Protein AF-A0A7S2LGW5-F1 (afdb_monomer_lite)

pLDDT: mean 82.15, std 13.81, range [34.44, 96.69]

Secondary structure (DSSP, 8-state):
---HHHHHHHHHHHHHHHHHHHTS----THHHHHHHHHHHHHHHHHHHHHHHHHHHHSSS---HHHHHHHHHHHHHHHHHHHIIIIITTTHIIIIIHHHHHTT--HHHHHHHHHHHHHHHHHHHHHHHHHHHHSTTHHHHHHHHHHHHHHHHHHHHHHHHTTTSSTGGGS--HHHHHHHHHHHHHHHHHHHHHHHHHHHHHHHHHHTT----------

Structure (mmCIF, N/CA/C/O backbone):
data_AF-A0A7S2LGW5-F1
#
_entry.id   AF-A0A7S2LGW5-F1
#
loop_
_atom_site.group_PDB
_atom_site.id
_atom_site.type_symbol
_atom_site.label_atom_id
_atom_site.label_alt_id
_atom_site.label_comp_id
_atom_site.label_asym_id
_atom_site.label_entity_id
_atom_site.label_seq_id
_atom_site.pdbx_PDB_ins_code
_atom_site.Cartn_x
_atom_site.Cartn_y
_atom_site.Cartn_z
_atom_site.occupancy
_atom_site.B_iso_or_equiv
_atom_site.auth_seq_id
_atom_site.auth_comp_id
_atom_site.auth_asym_id
_atom_site.auth_atom_id
_atom_site.pdbx_PDB_model_num
ATOM 1 N N . ASN A 1 1 ? 8.686 5.239 -20.709 1.00 69.94 1 ASN A N 1
ATOM 2 C CA . ASN A 1 1 ? 7.527 5.395 -21.615 1.00 69.94 1 ASN A CA 1
ATOM 3 C C . ASN A 1 1 ? 6.619 4.188 -21.522 1.00 69.94 1 ASN A C 1
ATOM 5 O O . ASN A 1 1 ? 7.091 3.075 -21.733 1.00 69.94 1 ASN A O 1
ATOM 9 N N . LEU A 1 2 ? 5.362 4.418 -21.136 1.00 80.06 2 LEU A N 1
ATOM 10 C CA . LEU A 1 2 ? 4.319 3.394 -21.056 1.00 80.06 2 LEU A CA 1
ATOM 11 C C . LEU A 1 2 ? 3.646 3.231 -22.425 1.00 80.06 2 LEU A C 1
ATOM 13 O O . LEU A 1 2 ? 3.418 4.218 -23.122 1.00 80.06 2 LEU A O 1
ATOM 17 N N . ASN A 1 3 ? 3.323 1.996 -22.797 1.00 88.00 3 ASN A N 1
ATOM 18 C CA . ASN A 1 3 ? 2.553 1.690 -24.002 1.00 88.00 3 ASN A CA 1
ATOM 19 C C . ASN A 1 3 ? 1.060 2.036 -23.802 1.00 88.00 3 ASN A C 1
ATOM 21 O O . ASN A 1 3 ? 0.572 2.062 -22.671 1.00 88.00 3 ASN A O 1
ATOM 25 N N . ILE A 1 4 ? 0.310 2.228 -24.889 1.00 90.44 4 ILE A N 1
ATOM 26 C CA . ILE A 1 4 ? -1.136 2.498 -24.880 1.00 90.44 4 ILE A CA 1
ATOM 27 C C . ILE A 1 4 ? -1.913 1.446 -24.070 1.00 90.44 4 ILE A C 1
ATOM 29 O O . ILE A 1 4 ? -2.784 1.793 -23.279 1.00 90.44 4 ILE A O 1
ATOM 33 N N . PHE A 1 5 ? -1.524 0.169 -24.166 1.00 89.88 5 PHE A N 1
ATOM 34 C CA . PHE A 1 5 ? -2.126 -0.921 -23.389 1.00 89.88 5 PHE A CA 1
ATOM 35 C C . PHE A 1 5 ? -1.859 -0.801 -21.884 1.00 89.88 5 PHE A C 1
ATOM 37 O O . PHE A 1 5 ? -2.721 -1.140 -21.074 1.00 89.88 5 PHE A O 1
ATOM 44 N N . GLN A 1 6 ? -0.687 -0.294 -21.493 1.00 89.81 6 GLN A N 1
ATOM 45 C CA . GLN A 1 6 ? -0.362 -0.052 -20.087 1.00 89.81 6 GLN A CA 1
ATOM 46 C C . GLN A 1 6 ? -1.176 1.127 -19.543 1.00 89.81 6 GLN A C 1
ATOM 48 O O . GLN A 1 6 ? -1.739 1.019 -18.458 1.00 89.81 6 GLN A O 1
ATOM 53 N N . TRP A 1 7 ? -1.314 2.208 -20.316 1.00 92.62 7 TRP A N 1
ATOM 54 C CA . TRP A 1 7 ? -2.172 3.343 -19.961 1.00 92.62 7 TRP A CA 1
ATOM 55 C C . TRP A 1 7 ? -3.641 2.953 -19.830 1.00 92.62 7 TRP A C 1
ATOM 57 O O . TRP A 1 7 ? -4.278 3.286 -18.832 1.00 92.62 7 TRP A O 1
ATOM 67 N N . PHE A 1 8 ? -4.162 2.193 -20.792 1.00 93.69 8 PHE A N 1
ATOM 68 C CA . PHE A 1 8 ? -5.521 1.669 -20.731 1.00 93.69 8 PHE A CA 1
ATOM 69 C C . PHE A 1 8 ? -5.738 0.826 -19.467 1.00 93.69 8 PHE A C 1
ATOM 71 O O . PHE A 1 8 ? -6.706 1.035 -18.741 1.00 93.69 8 PHE A O 1
ATOM 78 N N . SER A 1 9 ? -4.789 -0.057 -19.141 1.00 90.88 9 SER A N 1
ATOM 79 C CA . SER A 1 9 ? -4.848 -0.880 -17.927 1.00 90.88 9 SER A CA 1
ATOM 80 C C . SER A 1 9 ? -4.905 -0.043 -16.644 1.00 90.88 9 SER A C 1
ATOM 82 O O . SER A 1 9 ? -5.676 -0.357 -15.739 1.00 90.88 9 SER A O 1
ATOM 84 N N . VAL A 1 10 ? -4.132 1.048 -16.573 1.00 91.56 10 VAL A N 1
ATOM 85 C CA . VAL A 1 10 ? -4.165 1.985 -15.439 1.00 91.56 10 VAL A CA 1
ATOM 86 C C . VAL A 1 10 ? -5.561 2.595 -15.293 1.00 91.56 10 VAL A C 1
ATOM 88 O O . VAL A 1 10 ? -6.129 2.552 -14.202 1.00 91.56 10 VAL A O 1
ATOM 91 N N . VAL A 1 11 ? -6.151 3.094 -16.383 1.00 94.06 11 VAL A N 1
ATOM 92 C CA . VAL A 1 11 ? -7.504 3.681 -16.370 1.00 94.06 11 VAL A CA 1
ATOM 93 C C . VAL A 1 11 ? -8.554 2.666 -15.908 1.00 94.06 11 VAL A C 1
ATOM 95 O O . VAL A 1 11 ? -9.396 3.001 -15.075 1.00 94.06 11 VAL A O 1
ATOM 98 N N . VAL A 1 12 ? -8.474 1.420 -16.384 1.00 92.81 12 VAL A N 1
ATOM 99 C CA . VAL A 1 12 ? -9.376 0.330 -15.972 1.00 92.81 12 VAL A CA 1
ATOM 100 C C . VAL A 1 12 ? -9.291 0.080 -14.464 1.00 92.81 12 VAL A C 1
ATOM 102 O O . VAL A 1 12 ? -10.321 0.013 -13.792 1.00 92.81 12 VAL A O 1
ATOM 105 N N . VAL A 1 13 ? -8.080 0.007 -13.901 1.00 91.12 13 VAL A N 1
ATOM 106 C CA . VAL A 1 13 ? -7.896 -0.176 -12.452 1.00 91.12 13 VAL A CA 1
ATOM 107 C C . VAL A 1 13 ? -8.473 1.000 -11.664 1.00 91.12 13 VAL A C 1
ATOM 109 O O . VAL A 1 13 ? -9.190 0.783 -10.686 1.00 91.12 13 VAL A O 1
ATOM 112 N N . PHE A 1 14 ? -8.234 2.239 -12.101 1.00 91.25 14 PHE A N 1
ATOM 113 C CA . PHE A 1 14 ? -8.819 3.415 -11.452 1.00 91.25 14 PHE A CA 1
ATOM 114 C C . PHE A 1 14 ? -10.351 3.397 -11.488 1.00 91.25 14 PHE A C 1
ATOM 116 O O . PHE A 1 14 ? -10.980 3.649 -10.460 1.00 91.25 14 PHE A O 1
ATOM 123 N N . ALA A 1 15 ? -10.960 3.041 -12.621 1.00 91.69 15 ALA A N 1
ATOM 124 C CA . ALA A 1 15 ? -12.412 2.914 -12.734 1.00 91.69 15 ALA A CA 1
ATOM 125 C C . ALA A 1 15 ? -12.973 1.872 -11.751 1.00 91.69 15 ALA A C 1
ATOM 127 O O . ALA A 1 15 ? -13.934 2.154 -11.031 1.00 91.69 15 ALA A O 1
ATOM 128 N N . GLY A 1 16 ? -12.330 0.704 -11.643 1.00 89.00 16 GLY A N 1
ATOM 129 C CA . GLY A 1 16 ? -12.712 -0.320 -10.670 1.00 89.00 16 GLY A CA 1
ATOM 130 C C . GLY A 1 16 ? -12.634 0.181 -9.222 1.00 89.00 16 GLY A C 1
ATOM 131 O O . GLY A 1 16 ? -13.560 -0.048 -8.438 1.00 89.00 16 GLY A O 1
ATOM 132 N N . LEU A 1 17 ? -11.585 0.928 -8.865 1.00 87.69 17 LEU A N 1
ATOM 133 C CA . LEU A 1 17 ? -11.436 1.506 -7.522 1.00 87.69 17 LEU A CA 1
ATOM 134 C C . LEU A 1 17 ? -12.485 2.591 -7.222 1.00 87.69 17 LEU A C 1
ATOM 136 O O . LEU A 1 17 ? -12.950 2.700 -6.085 1.00 87.69 17 LEU A O 1
ATOM 140 N N . LEU A 1 18 ? -12.900 3.371 -8.224 1.00 89.31 18 LEU A N 1
ATOM 141 C CA . LEU A 1 18 ? -13.953 4.380 -8.063 1.00 89.31 18 LEU A CA 1
ATOM 142 C C . LEU A 1 18 ? -15.315 3.742 -7.766 1.00 89.31 18 LEU A C 1
ATOM 144 O O . LEU A 1 18 ? -16.016 4.198 -6.859 1.00 89.31 18 LEU A O 1
ATOM 148 N N . ILE A 1 19 ? -15.656 2.653 -8.462 1.00 87.94 19 ILE A N 1
ATOM 149 C CA . ILE A 1 19 ? -16.874 1.868 -8.196 1.00 87.94 19 ILE A CA 1
ATOM 150 C C . ILE A 1 19 ? -16.861 1.327 -6.758 1.00 87.94 19 ILE A C 1
ATOM 152 O O . ILE A 1 19 ? -17.874 1.396 -6.052 1.00 87.94 19 ILE A O 1
ATOM 156 N N . LEU A 1 20 ? -15.700 0.848 -6.292 1.00 84.69 20 LEU A N 1
ATOM 157 C CA . LEU A 1 20 ? -15.539 0.358 -4.922 1.00 84.69 20 LEU A CA 1
ATOM 158 C C . LEU A 1 20 ? -15.832 1.444 -3.893 1.00 84.69 20 LEU A C 1
ATOM 160 O O . LEU A 1 20 ? -16.622 1.234 -2.973 1.00 84.69 20 LEU A O 1
ATOM 164 N N . LYS A 1 21 ? -15.213 2.616 -4.071 1.00 82.75 21 LYS A N 1
ATOM 165 C CA . LYS A 1 21 ? -15.351 3.755 -3.159 1.00 82.75 21 LYS A CA 1
ATOM 166 C C . LYS A 1 21 ? -16.797 4.236 -3.075 1.00 82.75 21 LYS A C 1
ATOM 168 O O . LYS A 1 21 ? -17.273 4.522 -1.980 1.00 82.75 21 LYS A O 1
ATOM 173 N N . ASN A 1 22 ? -17.495 4.311 -4.209 1.00 80.25 22 ASN A N 1
ATOM 174 C CA . ASN A 1 22 ? -18.886 4.765 -4.243 1.00 80.25 22 ASN A CA 1
ATOM 175 C C . ASN A 1 22 ? -19.825 3.860 -3.423 1.00 80.25 22 ASN A C 1
ATOM 177 O O . ASN A 1 22 ? -20.862 4.303 -2.947 1.00 80.25 22 ASN A O 1
ATOM 181 N N . SER A 1 23 ? -19.434 2.604 -3.206 1.00 70.94 23 SER A N 1
ATOM 182 C CA . SER A 1 23 ? -20.215 1.631 -2.438 1.00 70.94 23 SER A CA 1
ATOM 183 C C . SER A 1 23 ? -20.053 1.765 -0.914 1.00 70.94 23 SER A C 1
ATOM 185 O O . SER A 1 23 ? -20.718 1.044 -0.177 1.00 70.94 23 SER A O 1
ATOM 187 N N . ALA A 1 24 ? -19.167 2.642 -0.427 1.00 66.19 24 ALA A N 1
ATOM 188 C CA . ALA A 1 24 ? -18.782 2.748 0.987 1.00 66.19 24 ALA A CA 1
ATOM 189 C C . ALA A 1 24 ? -19.308 4.028 1.685 1.00 66.19 24 ALA A C 1
ATOM 191 O O . ALA A 1 24 ? -18.646 4.567 2.568 1.00 66.19 24 ALA A O 1
ATOM 192 N N . SER A 1 25 ? -20.457 4.571 1.264 1.00 58.59 25 SER A N 1
ATOM 193 C CA . SER A 1 25 ? -20.880 5.940 1.605 1.00 58.59 25 SER A CA 1
ATOM 194 C C . SER A 1 25 ? -21.083 6.226 3.102 1.00 58.59 25 SER A C 1
ATOM 196 O O . SER A 1 25 ? -21.839 5.531 3.771 1.00 58.59 25 SER A O 1
ATOM 198 N N . ASN A 1 26 ? -20.536 7.356 3.559 1.00 54.56 26 ASN A N 1
ATOM 199 C CA . ASN A 1 26 ? -21.100 8.235 4.591 1.00 54.56 26 ASN A CA 1
ATOM 200 C C . ASN A 1 26 ? -20.648 9.666 4.253 1.00 54.56 26 ASN A C 1
ATOM 202 O O . ASN A 1 26 ? -19.470 9.857 3.977 1.00 54.56 26 ASN A O 1
ATOM 206 N N . SER A 1 27 ? -21.557 10.649 4.217 1.00 55.75 27 SER A N 1
ATOM 207 C CA . SER A 1 27 ? -21.306 12.016 3.711 1.00 55.75 27 SER A CA 1
ATOM 208 C C . SER A 1 27 ? -21.277 13.061 4.836 1.00 55.75 27 SER A C 1
ATOM 210 O O . SER A 1 27 ? -22.173 13.098 5.671 1.00 55.75 27 SER A O 1
ATOM 212 N N . GLY A 1 28 ? -20.274 13.952 4.843 1.00 62.75 28 GLY A N 1
ATOM 213 C CA . GLY A 1 28 ? -20.152 15.074 5.785 1.00 62.75 28 GLY A CA 1
ATOM 214 C C . GLY A 1 28 ? -18.981 16.018 5.459 1.00 62.75 28 GLY A C 1
ATOM 215 O O . GLY A 1 28 ? -18.003 15.610 4.840 1.00 62.75 28 GLY A O 1
ATOM 216 N N . GLN A 1 29 ? -19.035 17.288 5.888 1.00 61.72 29 GLN A N 1
ATOM 217 C CA . GLN A 1 29 ? -18.018 18.321 5.575 1.00 61.72 29 GLN A CA 1
ATOM 218 C C . GLN A 1 29 ? -16.585 17.970 6.026 1.00 61.72 29 GLN A C 1
ATOM 220 O O . GLN A 1 29 ? -15.615 18.360 5.375 1.00 61.72 29 GLN A O 1
ATOM 225 N N . LYS A 1 30 ? -16.424 17.176 7.095 1.00 65.69 30 LYS A N 1
ATOM 226 C CA . LYS A 1 30 ? -15.107 16.695 7.565 1.00 65.69 30 LYS A CA 1
ATOM 227 C C . LYS A 1 30 ? -14.395 15.795 6.539 1.00 65.69 30 LYS A C 1
ATOM 229 O O . LYS A 1 30 ? -13.177 15.642 6.597 1.00 65.69 30 LYS A O 1
ATOM 234 N N . ILE A 1 31 ? -15.133 15.250 5.572 1.00 76.56 31 ILE A N 1
ATOM 235 C CA . ILE A 1 31 ? -14.617 14.337 4.548 1.00 76.56 31 ILE A CA 1
ATOM 236 C C . ILE A 1 31 ? -13.814 15.079 3.488 1.00 76.56 31 ILE A C 1
ATOM 238 O O . ILE A 1 31 ? -12.809 14.547 3.034 1.00 76.56 31 ILE A O 1
ATOM 242 N N . VAL A 1 32 ? -14.186 16.311 3.126 1.00 80.81 32 VAL A N 1
ATOM 243 C CA . VAL A 1 32 ? -13.459 17.071 2.093 1.00 80.81 32 VAL A CA 1
ATOM 244 C C . VAL A 1 32 ? -12.037 17.380 2.558 1.00 80.81 32 VAL A C 1
ATOM 246 O O . VAL A 1 32 ? -11.080 17.127 1.830 1.00 80.81 32 VAL A O 1
ATOM 249 N N . ARG A 1 33 ? -11.875 17.831 3.810 1.00 82.06 33 ARG A N 1
ATOM 250 C CA . ARG A 1 33 ? -10.548 18.067 4.402 1.00 82.06 33 ARG A CA 1
ATOM 251 C C . ARG A 1 33 ? -9.721 16.780 4.463 1.00 82.06 33 ARG A C 1
ATOM 253 O O . ARG A 1 33 ? -8.544 16.801 4.113 1.00 82.06 33 ARG A O 1
ATOM 260 N N . GLY A 1 34 ? -10.339 15.667 4.864 1.00 83.94 34 GLY A N 1
ATOM 261 C CA . GLY A 1 34 ? -9.692 14.352 4.864 1.00 83.94 34 GLY A CA 1
ATOM 262 C C . GLY A 1 34 ? -9.293 13.884 3.461 1.00 83.94 34 GLY A C 1
ATOM 263 O O . GLY A 1 34 ? -8.195 13.368 3.280 1.00 83.94 34 GLY A O 1
ATOM 264 N N . ALA A 1 35 ? -10.138 14.123 2.456 1.00 84.62 35 ALA A N 1
ATOM 265 C CA . ALA A 1 35 ? -9.886 13.756 1.067 1.00 84.62 35 ALA A CA 1
ATOM 266 C C . ALA A 1 35 ? -8.721 14.552 0.467 1.00 84.62 35 ALA A C 1
ATOM 268 O O . ALA A 1 35 ? -7.855 13.960 -0.172 1.00 84.62 35 ALA A O 1
ATOM 269 N N . ILE A 1 36 ? -8.659 15.863 0.718 1.00 88.19 36 ILE A N 1
ATOM 270 C CA . ILE A 1 36 ? -7.545 16.710 0.272 1.00 88.19 36 ILE A CA 1
ATOM 271 C C . ILE A 1 36 ? -6.241 16.251 0.931 1.00 88.19 36 ILE A C 1
ATOM 273 O O . ILE A 1 36 ? -5.255 16.004 0.239 1.00 88.19 36 ILE A O 1
ATOM 277 N N . LEU A 1 37 ? -6.239 16.071 2.257 1.00 88.00 37 LEU A N 1
ATOM 278 C CA . LEU A 1 37 ? -5.049 15.619 2.982 1.00 88.00 37 LEU A CA 1
ATOM 279 C C . LEU A 1 37 ? -4.585 14.234 2.503 1.00 88.00 37 LEU A C 1
ATOM 281 O O . LEU A 1 37 ? -3.392 14.010 2.310 1.00 88.00 37 LEU A O 1
ATOM 285 N N . SER A 1 38 ? -5.528 13.323 2.257 1.00 86.62 38 SER A N 1
ATOM 286 C CA . SER A 1 38 ? -5.253 11.987 1.723 1.00 86.62 38 SER A CA 1
ATOM 287 C C . SER A 1 38 ? -4.693 12.034 0.301 1.00 86.62 38 SER A C 1
ATOM 289 O O . SER A 1 38 ? -3.771 11.277 -0.007 1.00 86.62 38 SER A O 1
ATOM 291 N N . PHE A 1 39 ? -5.186 12.936 -0.552 1.00 89.25 39 PHE A N 1
ATOM 292 C CA . PHE A 1 39 ? -4.661 13.127 -1.902 1.00 89.25 39 PHE A CA 1
ATOM 293 C C . PHE A 1 39 ? -3.198 13.585 -1.875 1.00 89.25 39 PHE A C 1
ATOM 295 O O . PHE A 1 39 ? -2.347 12.935 -2.482 1.00 89.25 39 PHE A O 1
ATOM 302 N N . PHE A 1 40 ? -2.885 14.638 -1.114 1.00 92.50 40 PHE A N 1
ATOM 303 C CA . PHE A 1 40 ? -1.507 15.124 -0.981 1.00 92.50 40 PHE A CA 1
ATOM 304 C C . PHE A 1 40 ? -0.584 14.077 -0.357 1.00 92.50 40 PHE A C 1
ATOM 306 O O . PHE A 1 40 ? 0.508 13.840 -0.870 1.00 92.50 40 PHE A O 1
ATOM 313 N N . GLY A 1 41 ? -1.040 13.397 0.699 1.00 88.88 41 GLY A N 1
ATOM 314 C CA . GLY A 1 41 ? -0.295 12.294 1.302 1.00 88.88 41 GLY A CA 1
ATOM 315 C C . GLY A 1 41 ? 0.001 11.181 0.294 1.00 88.88 41 GLY A C 1
ATOM 316 O O . GLY A 1 41 ? 1.131 10.714 0.212 1.00 88.88 41 GLY A O 1
ATOM 317 N N . SER A 1 42 ? -0.978 10.813 -0.536 1.00 87.69 42 SER A N 1
ATOM 318 C CA . SER A 1 42 ? -0.806 9.791 -1.577 1.00 87.69 42 SER A CA 1
ATOM 319 C C . SER A 1 42 ? 0.166 10.232 -2.672 1.00 87.69 42 SER A C 1
ATOM 321 O O . SER A 1 42 ? 0.965 9.418 -3.132 1.00 87.69 42 SER A O 1
ATOM 323 N N . ALA A 1 43 ? 0.138 11.506 -3.072 1.00 90.19 43 ALA A N 1
ATOM 324 C CA . ALA A 1 43 ? 1.063 12.057 -4.060 1.00 90.19 43 ALA A CA 1
ATOM 325 C C . ALA A 1 43 ? 2.513 12.052 -3.549 1.00 90.19 43 ALA A C 1
ATOM 327 O O . ALA A 1 43 ? 3.410 11.581 -4.249 1.00 90.19 43 ALA A O 1
ATOM 328 N N . LEU A 1 44 ? 2.736 12.506 -2.311 1.00 90.50 44 LEU A N 1
ATOM 329 C CA . LEU A 1 44 ? 4.052 12.455 -1.665 1.00 90.50 44 LEU A CA 1
ATOM 330 C C . LEU A 1 44 ? 4.543 11.012 -1.515 1.00 90.50 44 LEU A C 1
ATOM 332 O O . LEU A 1 44 ? 5.695 10.712 -1.815 1.00 90.50 44 LEU A O 1
ATOM 336 N N . HIS A 1 45 ? 3.652 10.104 -1.125 1.00 88.81 45 HIS A N 1
ATOM 337 C CA . HIS A 1 45 ? 3.966 8.687 -0.978 1.00 88.81 45 HIS A CA 1
ATOM 338 C C . HIS A 1 45 ? 4.333 8.021 -2.312 1.00 88.81 45 HIS A C 1
ATOM 340 O O . HIS A 1 45 ? 5.287 7.246 -2.386 1.00 88.81 45 HIS A O 1
ATOM 346 N N . ALA A 1 46 ? 3.626 8.359 -3.393 1.00 87.06 46 ALA A N 1
ATOM 347 C CA . ALA A 1 46 ? 3.966 7.905 -4.740 1.00 87.06 46 ALA A CA 1
ATOM 348 C C . ALA A 1 46 ? 5.322 8.464 -5.202 1.00 87.06 46 ALA A C 1
ATOM 350 O O . ALA A 1 46 ? 6.117 7.734 -5.797 1.00 87.06 46 ALA A O 1
ATOM 351 N N . LEU A 1 47 ? 5.625 9.726 -4.884 1.00 88.81 47 LEU A N 1
ATOM 352 C CA . LEU A 1 47 ? 6.929 10.323 -5.167 1.00 88.81 47 LEU A CA 1
ATOM 353 C C . LEU A 1 47 ? 8.055 9.574 -4.443 1.00 88.81 47 LEU A C 1
ATOM 355 O O . LEU A 1 47 ? 9.083 9.286 -5.056 1.00 88.81 47 LEU A O 1
ATOM 359 N N . THR A 1 48 ? 7.854 9.179 -3.182 1.00 88.25 48 THR A N 1
ATOM 360 C CA . THR A 1 48 ? 8.821 8.350 -2.447 1.00 88.25 48 THR A CA 1
ATOM 361 C C . THR A 1 48 ? 9.124 7.044 -3.181 1.00 88.25 48 THR A C 1
ATOM 363 O O . THR A 1 48 ? 10.269 6.596 -3.155 1.00 88.25 48 THR A O 1
ATOM 366 N N . TYR A 1 49 ? 8.155 6.442 -3.877 1.00 85.69 49 TYR A N 1
ATOM 367 C CA . TYR A 1 49 ? 8.386 5.212 -4.649 1.00 85.69 49 TYR A CA 1
ATOM 368 C C . TYR A 1 49 ? 9.288 5.450 -5.847 1.00 85.69 49 TYR A C 1
ATOM 370 O O . TYR A 1 49 ? 10.240 4.700 -6.042 1.00 85.69 49 TYR A O 1
ATOM 378 N N . VAL A 1 50 ? 9.033 6.522 -6.594 1.00 87.06 50 VAL A N 1
ATOM 379 C CA . VAL A 1 50 ? 9.856 6.900 -7.747 1.00 87.06 50 VAL A CA 1
ATOM 380 C C . VAL A 1 50 ? 11.277 7.245 -7.303 1.00 87.06 50 VAL A C 1
ATOM 382 O O . VAL A 1 50 ? 12.239 6.743 -7.878 1.00 87.06 50 VAL A O 1
ATOM 385 N N . LEU A 1 51 ? 11.429 8.038 -6.238 1.00 86.88 51 LEU A N 1
ATOM 386 C CA . LEU A 1 51 ? 12.746 8.378 -5.692 1.00 86.88 51 LEU A CA 1
ATOM 387 C C . LEU A 1 51 ? 13.487 7.137 -5.177 1.00 86.88 51 LEU A C 1
ATOM 389 O O . LEU A 1 51 ? 14.674 6.975 -5.444 1.00 86.88 51 LEU A O 1
ATOM 393 N N . SER A 1 52 ? 12.784 6.233 -4.489 1.00 85.69 52 SER A N 1
ATOM 394 C CA . SER A 1 52 ? 13.359 4.969 -4.013 1.00 85.69 52 SER A CA 1
ATOM 395 C C . SER A 1 52 ? 13.827 4.087 -5.162 1.00 85.69 52 SER A C 1
ATOM 397 O O . SER A 1 52 ? 14.886 3.475 -5.064 1.00 85.69 52 SER A O 1
ATOM 399 N N . GLU A 1 53 ? 13.043 4.005 -6.237 1.00 84.62 53 GLU A N 1
ATOM 400 C CA . GLU A 1 53 ? 13.424 3.278 -7.444 1.00 84.62 53 GLU A CA 1
ATOM 401 C C . GLU A 1 53 ? 14.706 3.874 -8.029 1.00 84.62 53 GLU A C 1
ATOM 403 O O . GLU A 1 53 ? 15.692 3.152 -8.142 1.00 84.62 53 GLU A O 1
ATOM 408 N N . ILE A 1 54 ? 14.745 5.192 -8.264 1.00 84.94 54 ILE A N 1
ATOM 409 C CA . ILE A 1 54 ? 15.921 5.893 -8.807 1.00 84.94 54 ILE A CA 1
ATOM 410 C C . ILE A 1 54 ? 17.173 5.615 -7.968 1.00 84.94 54 ILE A C 1
ATOM 412 O O . ILE A 1 54 ? 18.202 5.244 -8.525 1.00 84.94 54 ILE A O 1
ATOM 416 N N . VAL A 1 55 ? 17.086 5.735 -6.642 1.00 85.56 55 VAL A N 1
ATOM 417 C CA . VAL A 1 55 ? 18.215 5.493 -5.724 1.00 85.56 55 VAL A CA 1
ATOM 418 C C . VAL A 1 55 ? 18.690 4.033 -5.750 1.00 85.56 55 VAL A C 1
ATOM 420 O O . VAL A 1 55 ? 19.871 3.752 -5.554 1.00 85.56 55 VAL A O 1
ATOM 423 N N . MET A 1 56 ? 17.791 3.076 -5.989 1.00 83.06 56 MET A N 1
ATOM 424 C CA . MET A 1 56 ? 18.147 1.653 -6.043 1.00 83.06 56 MET A CA 1
ATOM 425 C C . MET A 1 56 ? 18.623 1.198 -7.430 1.00 83.06 56 MET A C 1
ATOM 427 O O . MET A 1 56 ? 19.315 0.177 -7.524 1.00 83.06 56 MET A O 1
ATOM 431 N N . THR A 1 57 ? 18.248 1.903 -8.502 1.00 80.94 57 THR A N 1
ATOM 432 C CA . THR A 1 57 ? 18.523 1.485 -9.886 1.00 80.94 57 THR A CA 1
ATOM 433 C C . THR A 1 57 ? 19.589 2.317 -10.597 1.00 80.94 57 THR A C 1
ATOM 435 O O . THR A 1 57 ? 20.225 1.790 -11.512 1.00 80.94 57 THR A O 1
ATOM 438 N N . SER A 1 58 ? 19.818 3.567 -10.185 1.00 77.25 58 SER A N 1
ATOM 439 C CA . SER A 1 58 ? 20.698 4.529 -10.866 1.00 77.25 58 SER A CA 1
ATOM 440 C C . SER A 1 58 ? 21.901 4.921 -9.998 1.00 77.25 58 SER A C 1
ATOM 442 O O . SER A 1 58 ? 21.755 5.139 -8.802 1.00 77.25 58 SER A O 1
ATOM 444 N N . GLY A 1 59 ? 23.087 5.061 -10.603 1.00 73.69 59 GLY A N 1
ATOM 445 C CA . GLY A 1 59 ? 24.303 5.517 -9.908 1.00 73.69 59 GLY A CA 1
ATOM 446 C C . GLY A 1 59 ? 24.889 4.496 -8.922 1.00 73.69 59 GLY A C 1
ATOM 447 O O . GLY A 1 59 ? 24.900 3.294 -9.202 1.00 73.69 59 GLY A O 1
ATOM 448 N N . GLU A 1 60 ? 25.399 4.978 -7.781 1.00 71.06 60 GLU A N 1
ATOM 449 C CA . GLU A 1 60 ? 25.866 4.139 -6.671 1.00 71.06 60 GLU A CA 1
ATOM 450 C C . GLU A 1 60 ? 24.662 3.481 -5.982 1.00 71.06 60 GLU A C 1
ATOM 452 O O . GLU A 1 60 ? 23.873 4.116 -5.283 1.00 71.06 60 GLU A O 1
ATOM 457 N N . LYS A 1 61 ? 24.479 2.185 -6.244 1.00 80.00 61 LYS A N 1
ATOM 458 C CA . LYS A 1 61 ? 23.251 1.473 -5.885 1.00 80.00 61 LYS A CA 1
ATOM 459 C C . LYS A 1 61 ? 23.212 1.174 -4.395 1.00 80.00 61 LYS A C 1
ATOM 461 O O . LYS A 1 61 ? 23.891 0.264 -3.914 1.00 80.00 61 LYS A O 1
ATOM 466 N N . ILE A 1 62 ? 22.319 1.850 -3.683 1.00 83.31 62 ILE A N 1
ATOM 467 C CA . ILE A 1 62 ? 22.012 1.502 -2.297 1.00 83.31 62 ILE A CA 1
ATOM 468 C C . ILE A 1 62 ? 21.285 0.147 -2.264 1.00 83.31 62 ILE A C 1
ATOM 470 O O . ILE A 1 62 ? 20.429 -0.171 -3.098 1.00 83.31 62 ILE A O 1
ATOM 474 N N . SER A 1 63 ? 21.638 -0.698 -1.292 1.00 86.12 63 SER A N 1
ATOM 475 C CA . SER A 1 63 ? 20.961 -1.981 -1.104 1.00 86.12 63 SER A CA 1
ATOM 476 C C . SER A 1 63 ? 19.501 -1.786 -0.667 1.00 86.12 63 SER A C 1
ATOM 478 O O . SER A 1 63 ? 19.163 -0.849 0.054 1.00 86.12 63 SER A O 1
ATOM 480 N N . VAL A 1 64 ? 18.628 -2.726 -1.045 1.00 84.31 64 VAL A N 1
ATOM 481 C CA . VAL A 1 64 ? 17.204 -2.745 -0.641 1.00 84.31 64 VAL A CA 1
ATOM 482 C C . VAL A 1 64 ? 17.051 -2.622 0.877 1.00 84.31 64 VAL A C 1
ATOM 484 O O . VAL A 1 64 ? 16.198 -1.886 1.366 1.00 84.31 64 VAL A O 1
ATOM 487 N N . ARG A 1 65 ? 17.909 -3.327 1.625 1.00 84.81 65 ARG A N 1
ATOM 488 C CA . ARG A 1 65 ? 17.893 -3.337 3.092 1.00 84.81 65 ARG A CA 1
ATOM 489 C C . ARG A 1 65 ? 18.264 -1.972 3.664 1.00 84.81 65 ARG A C 1
ATOM 491 O O . ARG A 1 65 ? 17.584 -1.507 4.570 1.00 84.81 65 ARG A O 1
ATOM 498 N N . ALA A 1 66 ? 19.290 -1.323 3.112 1.00 87.56 66 ALA A N 1
ATOM 499 C CA . ALA A 1 66 ? 19.712 0.001 3.558 1.00 87.56 66 ALA A CA 1
ATOM 500 C C . ALA A 1 66 ? 18.636 1.063 3.284 1.00 87.56 66 ALA A C 1
ATOM 502 O O . ALA A 1 66 ? 18.299 1.825 4.186 1.00 87.56 66 ALA A O 1
ATOM 503 N N . ASN A 1 67 ? 18.020 1.062 2.095 1.00 86.88 67 ASN A N 1
ATOM 504 C CA . ASN A 1 67 ? 16.927 1.992 1.792 1.00 86.88 67 ASN A CA 1
ATOM 505 C C . ASN A 1 67 ? 15.716 1.768 2.720 1.00 86.88 67 ASN A C 1
ATOM 507 O O . ASN A 1 67 ? 15.187 2.716 3.299 1.00 86.88 67 ASN A O 1
ATOM 511 N N . CYS A 1 68 ? 15.325 0.507 2.941 1.00 87.38 68 CYS A N 1
ATOM 512 C CA . CYS A 1 68 ? 14.250 0.163 3.875 1.00 87.38 68 CYS A CA 1
ATOM 513 C C . CYS A 1 68 ? 14.558 0.621 5.310 1.00 87.38 68 CYS A C 1
ATOM 515 O O . CYS A 1 68 ? 13.669 1.115 6.001 1.00 87.38 68 CYS A O 1
ATOM 517 N N . PHE A 1 69 ? 15.805 0.471 5.760 1.00 90.25 69 PHE A N 1
ATOM 518 C CA . PHE A 1 69 ? 16.232 0.877 7.097 1.00 90.25 69 PHE A CA 1
ATOM 519 C C . PHE A 1 69 ? 16.195 2.398 7.277 1.00 90.25 69 PHE A C 1
ATOM 521 O O . PHE A 1 69 ? 15.614 2.878 8.248 1.00 90.25 69 PHE A O 1
ATOM 528 N N . ILE A 1 70 ? 16.738 3.157 6.319 1.00 91.06 70 ILE A N 1
ATOM 529 C CA . ILE A 1 70 ? 16.737 4.628 6.355 1.00 91.06 70 ILE A CA 1
ATOM 530 C C . ILE A 1 70 ? 15.301 5.158 6.390 1.00 91.06 70 ILE A C 1
ATOM 532 O O . ILE A 1 70 ? 14.962 5.971 7.249 1.00 91.06 70 ILE A O 1
ATOM 536 N N . GLN A 1 71 ? 14.427 4.658 5.511 1.00 89.94 71 GLN A N 1
ATOM 537 C CA . GLN A 1 71 ? 13.021 5.073 5.506 1.00 89.94 71 GLN A CA 1
ATOM 538 C C . GLN A 1 71 ? 12.286 4.652 6.779 1.00 89.94 71 GLN A C 1
ATOM 540 O O . GLN A 1 71 ? 11.467 5.415 7.290 1.00 89.94 71 GLN A O 1
ATOM 545 N N . GLY A 1 72 ? 12.614 3.479 7.326 1.00 90.81 72 GLY A N 1
ATOM 546 C CA . GLY A 1 72 ? 12.116 3.026 8.620 1.00 90.81 72 GLY A CA 1
ATOM 547 C C . GLY A 1 72 ? 12.491 3.984 9.753 1.00 90.81 72 GLY A C 1
ATOM 548 O O . GLY A 1 72 ? 11.617 4.381 10.517 1.00 90.81 72 GLY A O 1
ATOM 549 N N . ILE A 1 73 ? 13.752 4.422 9.831 1.00 93.75 73 ILE A N 1
ATOM 550 C CA . ILE A 1 73 ? 14.210 5.398 10.836 1.00 93.75 73 ILE A CA 1
ATOM 551 C C . ILE A 1 73 ? 13.476 6.730 10.692 1.00 93.75 73 ILE A C 1
ATOM 553 O O . ILE A 1 73 ? 13.000 7.275 11.691 1.00 93.75 73 ILE A O 1
ATOM 557 N N . VAL A 1 74 ? 13.371 7.260 9.471 1.00 93.38 74 VAL A N 1
ATOM 558 C CA . VAL A 1 74 ? 12.677 8.532 9.217 1.00 93.38 74 VAL A CA 1
ATOM 559 C C . VAL A 1 74 ? 11.208 8.435 9.636 1.00 93.38 74 VAL A C 1
ATOM 561 O O . VAL A 1 74 ? 10.719 9.299 10.367 1.00 93.38 74 VAL A O 1
ATOM 564 N N . ALA A 1 75 ? 10.519 7.358 9.249 1.00 90.31 75 ALA A N 1
ATOM 565 C CA . ALA A 1 75 ? 9.125 7.131 9.617 1.00 90.31 75 ALA A CA 1
ATOM 566 C C . ALA A 1 75 ? 8.949 6.972 11.135 1.00 90.31 75 ALA A C 1
ATOM 568 O O . ALA A 1 75 ? 8.086 7.624 11.721 1.00 90.31 75 ALA A O 1
ATOM 569 N N . CYS A 1 76 ? 9.784 6.159 11.789 1.00 92.00 76 CYS A N 1
ATOM 570 C CA . CYS A 1 76 ? 9.757 5.983 13.242 1.00 92.00 76 CYS A CA 1
ATOM 571 C C . CYS A 1 76 ? 9.988 7.306 13.974 1.00 92.00 76 CYS A C 1
ATOM 573 O O . CYS A 1 76 ? 9.279 7.599 14.932 1.00 92.00 76 CYS A O 1
ATOM 575 N N . SER A 1 77 ? 10.926 8.127 13.500 1.00 94.81 77 SER A N 1
ATOM 576 C CA . SER A 1 77 ? 11.210 9.436 14.093 1.00 94.81 77 SER A CA 1
ATOM 577 C C . SER A 1 77 ? 10.002 10.368 13.982 1.00 94.81 77 SER A C 1
ATOM 579 O O . SER A 1 77 ? 9.582 10.954 14.979 1.00 94.81 77 SER A O 1
ATOM 581 N N . ALA A 1 78 ? 9.382 10.447 12.800 1.00 93.50 78 ALA A N 1
ATOM 582 C CA . ALA A 1 78 ? 8.166 11.230 12.588 1.00 93.50 78 ALA A CA 1
ATOM 583 C C . ALA A 1 78 ? 7.002 10.742 13.470 1.00 93.50 78 ALA A C 1
ATOM 585 O O . ALA A 1 78 ? 6.309 11.555 14.086 1.00 93.50 78 ALA A O 1
ATOM 586 N N . PHE A 1 79 ? 6.814 9.423 13.591 1.00 91.50 79 PHE A N 1
ATOM 587 C CA . PHE A 1 79 ? 5.798 8.856 14.475 1.00 91.50 79 PHE A CA 1
ATOM 588 C C . PHE A 1 79 ? 6.085 9.153 15.944 1.00 91.50 79 PHE A C 1
ATOM 590 O O . PHE A 1 79 ? 5.166 9.564 16.640 1.00 91.50 79 PHE A O 1
ATOM 597 N N . ILE A 1 80 ? 7.321 9.009 16.425 1.00 93.75 80 ILE A N 1
ATOM 598 C CA . ILE A 1 80 ? 7.685 9.333 17.815 1.00 93.75 80 ILE A CA 1
ATOM 599 C C . ILE A 1 80 ? 7.380 10.800 18.121 1.00 93.75 80 ILE A C 1
ATOM 601 O O . ILE A 1 80 ? 6.746 11.091 19.136 1.00 93.75 80 ILE A O 1
ATOM 605 N N . LEU A 1 81 ? 7.757 11.716 17.226 1.00 96.06 81 LEU A N 1
ATOM 606 C CA . LEU A 1 81 ? 7.446 13.138 17.376 1.00 96.06 81 LEU A CA 1
ATOM 607 C C . LEU A 1 81 ? 5.934 13.375 17.454 1.00 96.06 81 LEU A C 1
ATOM 609 O O . LEU A 1 81 ? 5.473 14.093 18.341 1.00 96.06 81 LEU A O 1
ATOM 613 N N . TRP A 1 82 ? 5.154 12.723 16.588 1.00 94.19 82 TRP A N 1
ATOM 614 C CA . TRP A 1 82 ? 3.694 12.793 16.636 1.00 94.19 82 TRP A CA 1
ATOM 615 C C . TRP A 1 82 ? 3.122 12.230 17.942 1.00 94.19 82 TRP A C 1
ATOM 617 O O . TRP A 1 82 ? 2.235 12.842 18.541 1.00 94.19 82 TRP A O 1
ATOM 627 N N . GLN A 1 83 ? 3.644 11.097 18.421 1.00 92.75 83 GLN A N 1
ATOM 628 C CA . GLN A 1 83 ? 3.193 10.507 19.679 1.00 92.75 83 GLN A CA 1
ATOM 629 C C . GLN A 1 83 ? 3.469 11.438 20.864 1.00 92.75 83 GLN A C 1
ATOM 631 O O . GLN A 1 83 ? 2.612 11.583 21.734 1.00 92.75 83 GLN A O 1
ATOM 636 N N . ILE A 1 84 ? 4.630 12.097 20.894 1.00 95.50 84 ILE A N 1
ATOM 637 C CA . ILE A 1 84 ? 4.997 13.032 21.965 1.00 95.50 84 ILE A CA 1
ATOM 638 C C . ILE A 1 84 ? 4.156 14.310 21.891 1.00 95.50 84 ILE A C 1
ATOM 640 O O . ILE A 1 84 ? 3.641 14.754 22.917 1.00 95.50 84 ILE A O 1
ATOM 644 N N . TYR A 1 85 ? 4.016 14.895 20.700 1.00 96.69 85 TYR A N 1
ATOM 645 C CA . TYR A 1 85 ? 3.373 16.196 20.521 1.00 96.69 85 TYR A CA 1
ATOM 646 C C . TYR A 1 85 ? 1.845 16.125 20.581 1.00 96.69 85 TYR A C 1
ATOM 648 O O . TYR A 1 85 ? 1.219 16.960 21.226 1.00 96.69 85 TYR A O 1
ATOM 656 N N . TYR A 1 86 ? 1.234 15.142 19.917 1.00 94.50 86 TYR A N 1
ATOM 657 C CA . TYR A 1 86 ? -0.218 15.080 19.756 1.00 94.50 86 TYR A CA 1
ATOM 658 C C . TYR A 1 86 ? -0.867 14.000 20.620 1.00 94.50 86 TYR A C 1
ATOM 660 O O . TYR A 1 86 ? -1.836 14.275 21.329 1.00 94.50 86 TYR A O 1
ATOM 668 N N . THR A 1 87 ? -0.342 12.775 20.597 1.00 92.75 87 THR A N 1
ATOM 669 C CA . THR A 1 87 ? -1.010 11.644 21.259 1.00 92.75 87 THR A CA 1
ATOM 670 C C . THR A 1 87 ? -0.872 11.686 22.773 1.00 92.75 87 THR A C 1
ATOM 672 O O . THR A 1 87 ? -1.851 11.440 23.470 1.00 92.75 87 THR A O 1
ATOM 675 N N . ARG A 1 88 ? 0.309 12.023 23.305 1.00 92.69 88 ARG A N 1
ATOM 676 C CA . ARG A 1 88 ? 0.548 12.118 24.752 1.00 92.69 88 ARG A CA 1
ATOM 677 C C . ARG A 1 88 ? -0.414 13.089 25.457 1.00 92.69 88 ARG A C 1
ATOM 679 O O . ARG A 1 88 ? -1.009 12.660 26.443 1.00 92.69 88 ARG A O 1
ATOM 686 N N . PRO A 1 89 ? -0.621 14.343 25.003 1.00 95.12 89 PRO A N 1
ATOM 687 C CA . PRO A 1 89 ? -1.578 15.235 25.665 1.00 95.12 89 PRO A CA 1
ATOM 688 C C . PRO A 1 89 ? -3.036 14.765 25.543 1.00 95.12 89 PRO A C 1
ATOM 690 O O . PRO A 1 89 ? -3.843 15.066 26.414 1.00 95.12 89 PRO A O 1
ATOM 693 N N . HIS A 1 90 ? -3.372 13.981 24.516 1.00 94.75 90 HIS A N 1
ATOM 694 C CA . HIS A 1 90 ? -4.725 13.455 24.295 1.00 94.75 90 HIS A CA 1
ATOM 695 C C . HIS A 1 90 ? -4.863 11.971 24.682 1.00 94.75 90 HIS A C 1
ATOM 697 O O . HIS A 1 90 ? -5.801 11.301 24.246 1.00 94.75 90 HIS A O 1
ATOM 703 N N . PHE A 1 91 ? -3.947 11.442 25.501 1.00 90.38 91 PHE A N 1
ATOM 704 C CA . PHE A 1 91 ? -3.841 10.007 25.791 1.00 90.38 91 PHE A CA 1
ATOM 705 C C . PHE A 1 91 ? -5.130 9.421 26.383 1.00 90.38 91 PHE A C 1
ATOM 707 O O . PHE A 1 91 ? -5.582 8.350 25.974 1.00 90.38 91 PHE A O 1
ATOM 714 N N . GLU A 1 92 ? -5.757 10.151 27.307 1.00 91.19 92 GLU A N 1
ATOM 715 C CA . GLU A 1 92 ? -7.000 9.730 27.958 1.00 91.19 92 GLU A CA 1
ATOM 716 C C . GLU A 1 92 ? -8.141 9.534 26.954 1.00 91.19 92 GLU A C 1
ATOM 718 O O . GLU A 1 92 ? -8.867 8.540 27.017 1.00 91.19 92 GLU A O 1
ATOM 723 N N . GLN A 1 93 ? -8.278 10.455 26.000 1.00 92.44 93 GLN A N 1
ATOM 724 C CA . GLN A 1 93 ? -9.352 10.434 25.009 1.00 92.44 93 GLN A CA 1
ATOM 725 C C . GLN A 1 93 ? -9.075 9.432 23.883 1.00 92.44 93 GLN A C 1
ATOM 727 O O . GLN A 1 93 ? -9.990 8.746 23.437 1.00 92.44 93 GLN A O 1
ATOM 732 N N . LEU A 1 94 ? -7.822 9.336 23.426 1.00 88.69 94 LEU A N 1
ATOM 733 C CA . LEU A 1 94 ? -7.454 8.527 22.261 1.00 88.69 94 LEU A CA 1
ATOM 734 C C . 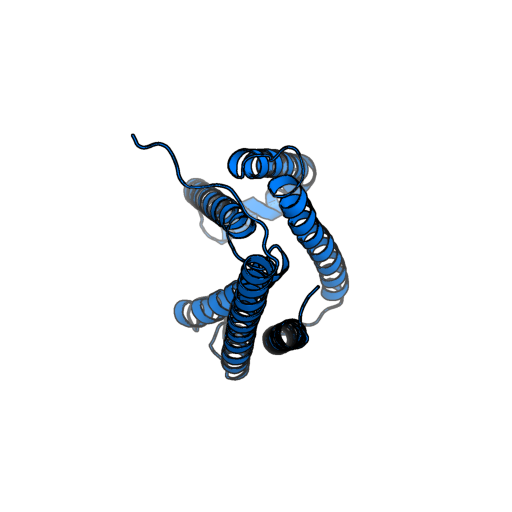LEU A 1 94 ? -7.196 7.055 22.593 1.00 88.69 94 LEU A C 1
ATOM 736 O O . LEU A 1 94 ? -7.459 6.197 21.754 1.00 88.69 94 LEU A O 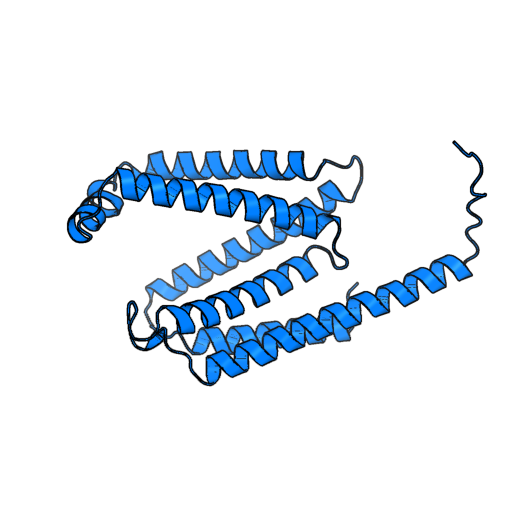1
ATOM 740 N N . ILE A 1 95 ? -6.653 6.757 23.777 1.00 87.94 95 ILE A N 1
ATOM 741 C CA . ILE A 1 95 ? -6.174 5.411 24.124 1.00 87.94 95 ILE A CA 1
ATOM 742 C C . ILE A 1 95 ? -6.944 4.856 25.318 1.00 87.94 95 ILE A C 1
ATOM 744 O O . ILE A 1 95 ? -7.596 3.819 25.202 1.00 87.94 95 ILE A O 1
ATOM 748 N N . ARG A 1 96 ? -6.916 5.542 26.464 1.00 86.69 96 ARG A N 1
ATOM 749 C CA . ARG A 1 96 ? -7.413 4.951 27.714 1.00 86.69 96 ARG A CA 1
ATOM 750 C C . ARG A 1 96 ? -8.929 4.756 27.725 1.00 86.69 96 ARG A C 1
ATOM 752 O O . ARG A 1 96 ? -9.395 3.678 28.087 1.00 86.69 96 ARG A O 1
ATOM 759 N N . THR A 1 97 ? -9.693 5.760 27.294 1.00 90.69 97 THR A N 1
ATOM 760 C CA . THR A 1 97 ? -11.163 5.682 27.273 1.00 90.69 97 THR A CA 1
ATOM 761 C C . THR A 1 97 ? -11.662 4.563 26.343 1.00 90.69 97 THR A C 1
ATOM 763 O O . THR A 1 97 ? -12.411 3.708 26.822 1.00 90.69 97 THR A O 1
ATOM 766 N N . PRO A 1 98 ? -11.204 4.459 25.075 1.00 87.69 98 PRO A N 1
ATOM 767 C CA . PRO A 1 98 ? -11.565 3.335 24.209 1.00 87.69 98 PRO A CA 1
ATOM 768 C C . PRO A 1 98 ? -11.118 1.971 24.750 1.00 87.69 98 PRO A C 1
ATOM 770 O O . PRO A 1 98 ? -11.850 0.996 24.606 1.00 87.69 98 PRO A O 1
ATOM 773 N N . MET A 1 99 ? -9.951 1.881 25.402 1.00 86.81 99 MET A N 1
ATOM 774 C CA . MET A 1 99 ? -9.473 0.622 25.990 1.00 86.81 99 MET A CA 1
ATOM 775 C C . MET A 1 99 ? -10.365 0.125 27.131 1.00 86.81 99 MET A C 1
ATOM 777 O O . MET A 1 99 ? -10.681 -1.065 27.177 1.00 86.81 99 MET A O 1
ATOM 781 N N . ILE A 1 100 ? -10.802 1.022 28.022 1.00 89.25 100 ILE A N 1
ATOM 782 C CA . ILE A 1 100 ? -11.721 0.684 29.120 1.00 89.25 100 ILE A CA 1
ATOM 783 C C . ILE A 1 100 ? -13.086 0.258 28.561 1.00 89.25 100 ILE A C 1
ATOM 785 O O . ILE A 1 100 ? -13.644 -0.753 28.994 1.00 89.25 100 ILE A O 1
ATOM 789 N N . GLN A 1 101 ? -13.601 0.990 27.567 1.00 90.94 101 GLN A N 1
ATOM 790 C CA . GLN A 1 101 ? -14.870 0.672 26.899 1.00 90.94 101 GLN A CA 1
ATOM 791 C C . GLN A 1 101 ? -14.823 -0.678 26.177 1.00 90.94 101 GLN A C 1
ATOM 793 O O . GLN A 1 101 ? -15.779 -1.446 26.234 1.00 90.94 101 GLN A O 1
ATOM 798 N N . ALA A 1 102 ? -13.696 -0.994 25.542 1.00 85.94 102 ALA A N 1
ATOM 799 C CA . ALA A 1 102 ? -13.465 -2.272 24.883 1.00 85.94 102 ALA A CA 1
ATOM 800 C C . ALA A 1 102 ? -13.053 -3.397 25.851 1.00 85.94 102 ALA A C 1
ATOM 802 O O . ALA A 1 102 ? -12.693 -4.477 25.381 1.00 85.94 102 ALA A O 1
ATOM 803 N N . GLN A 1 103 ? -13.050 -3.156 27.173 1.00 89.44 103 GLN A N 1
ATOM 804 C CA . GLN A 1 103 ? -12.640 -4.126 28.203 1.00 89.44 103 GLN A CA 1
ATOM 805 C C . GLN A 1 103 ? -11.285 -4.792 27.877 1.00 89.44 103 GLN A C 1
ATOM 807 O O . GLN A 1 103 ? -11.078 -5.985 28.090 1.00 89.44 103 GLN A O 1
ATOM 812 N N . THR A 1 104 ? -10.363 -4.025 27.290 1.00 86.75 104 THR A N 1
ATOM 813 C CA . THR A 1 104 ? -9.092 -4.531 26.761 1.00 86.75 104 THR A CA 1
ATOM 814 C C . THR A 1 104 ? -7.948 -4.244 27.735 1.00 86.75 104 THR A C 1
ATOM 816 O O . THR A 1 104 ? -7.937 -3.225 28.421 1.00 86.75 104 THR A O 1
ATOM 819 N N . THR A 1 105 ? -6.953 -5.134 27.792 1.00 90.06 105 THR A N 1
ATOM 820 C CA . THR A 1 105 ? -5.771 -4.986 28.656 1.00 90.06 105 THR A CA 1
ATOM 821 C C . THR A 1 105 ? -4.589 -4.345 27.924 1.00 90.06 105 THR A C 1
ATOM 823 O O . THR A 1 105 ? -4.467 -4.433 26.701 1.00 90.06 105 THR A O 1
ATOM 826 N N . ASN A 1 106 ? -3.651 -3.760 28.678 1.00 88.06 106 ASN A N 1
ATOM 827 C CA . ASN A 1 106 ? -2.404 -3.204 28.128 1.00 88.06 106 ASN A CA 1
ATOM 828 C C . ASN A 1 106 ? -1.570 -4.256 27.378 1.00 88.06 106 ASN A C 1
ATOM 830 O O . ASN A 1 106 ? -0.931 -3.938 26.380 1.00 88.06 106 ASN A O 1
ATOM 834 N N . ILE A 1 107 ? -1.606 -5.514 27.829 1.00 90.19 107 ILE A N 1
ATOM 835 C CA . ILE A 1 107 ? -0.893 -6.624 27.184 1.00 90.19 107 ILE A CA 1
ATOM 836 C C . ILE A 1 107 ? -1.487 -6.907 25.802 1.00 90.19 107 ILE A C 1
ATOM 838 O O . ILE A 1 107 ? -0.745 -7.067 24.838 1.00 90.19 107 ILE A O 1
ATOM 842 N N . CYS A 1 108 ? -2.818 -6.909 25.683 1.00 88.88 108 CYS A N 1
ATOM 843 C CA . CYS A 1 108 ? -3.490 -7.072 24.396 1.00 88.88 108 CYS A CA 1
ATOM 844 C C . CYS A 1 108 ? -3.140 -5.923 23.435 1.00 88.88 108 CYS A C 1
ATOM 846 O O . CYS A 1 108 ? -2.792 -6.167 22.281 1.00 88.88 108 CYS A O 1
ATOM 848 N N . ALA A 1 109 ? -3.136 -4.677 23.921 1.00 87.06 109 ALA A N 1
ATOM 849 C CA . ALA A 1 109 ? -2.733 -3.520 23.120 1.00 87.06 109 ALA A CA 1
ATOM 850 C C . ALA A 1 109 ? -1.269 -3.614 22.649 1.00 87.06 109 ALA A C 1
ATOM 852 O O . ALA A 1 109 ? -0.981 -3.365 21.477 1.00 87.06 109 ALA A O 1
ATOM 853 N N . LEU A 1 110 ? -0.354 -4.025 23.534 1.00 90.06 110 LEU A N 1
ATOM 854 C CA . LEU A 1 110 ? 1.050 -4.250 23.187 1.00 90.06 110 LEU A CA 1
ATOM 855 C C . LEU A 1 110 ? 1.195 -5.359 22.140 1.00 90.06 110 LEU A C 1
ATOM 857 O O . LEU A 1 110 ? 1.936 -5.192 21.175 1.00 90.06 110 LEU A O 1
ATOM 861 N N . PHE A 1 111 ? 0.464 -6.462 22.300 1.00 93.38 111 PHE A N 1
ATOM 862 C CA . PHE A 1 111 ? 0.468 -7.560 21.339 1.00 93.38 111 PHE A CA 1
ATOM 863 C C . PHE A 1 111 ? 0.007 -7.092 19.954 1.00 93.38 111 PHE A C 1
ATOM 865 O O . PHE A 1 111 ? 0.721 -7.300 18.976 1.00 93.38 111 PHE A O 1
ATOM 872 N N . ILE A 1 112 ? -1.119 -6.370 19.873 1.00 90.88 112 ILE A N 1
ATOM 873 C CA . ILE A 1 112 ? -1.619 -5.782 18.619 1.00 90.88 112 ILE A CA 1
ATOM 874 C C . ILE A 1 112 ? -0.555 -4.878 17.982 1.00 90.88 112 ILE A C 1
ATOM 876 O O . ILE A 1 112 ? -0.294 -4.986 16.782 1.00 90.88 112 ILE A O 1
ATOM 880 N N . LEU A 1 113 ? 0.090 -4.018 18.774 1.00 90.19 113 LEU A N 1
ATOM 881 C CA . LEU A 1 113 ? 1.122 -3.107 18.281 1.00 90.19 113 LEU A CA 1
ATOM 882 C C . LEU A 1 113 ? 2.332 -3.863 17.714 1.00 90.19 113 LEU A C 1
ATOM 884 O O . LEU A 1 113 ? 2.795 -3.538 16.620 1.00 90.19 113 LEU A O 1
ATOM 888 N N . VAL A 1 114 ? 2.817 -4.885 18.423 1.00 93.06 114 VAL A N 1
ATOM 889 C CA . VAL A 1 114 ? 3.941 -5.722 17.979 1.00 93.06 114 VAL A CA 1
ATOM 890 C C . VAL A 1 114 ? 3.584 -6.475 16.698 1.00 93.06 114 VAL A C 1
ATOM 892 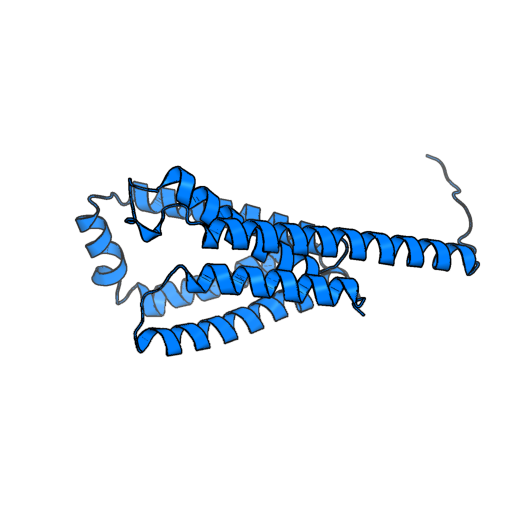O O . VAL A 1 114 ? 4.375 -6.480 15.754 1.00 93.06 114 VAL A O 1
ATOM 895 N N . THR A 1 115 ? 2.384 -7.055 16.610 1.00 94.31 115 THR A N 1
ATOM 896 C CA . THR A 1 115 ? 1.927 -7.754 15.401 1.00 94.31 115 THR A CA 1
ATOM 897 C C . THR A 1 115 ? 1.817 -6.808 14.204 1.00 94.31 115 THR A C 1
ATOM 899 O O . THR A 1 115 ? 2.262 -7.157 13.107 1.00 94.31 115 THR A O 1
ATOM 902 N N . ILE A 1 116 ? 1.284 -5.597 14.394 1.00 91.69 116 ILE A N 1
ATOM 903 C CA . ILE A 1 116 ? 1.213 -4.580 13.333 1.00 91.69 116 ILE A CA 1
ATOM 904 C C . ILE A 1 116 ? 2.621 -4.153 12.903 1.00 91.69 116 ILE A C 1
ATOM 906 O O . ILE A 1 116 ? 2.891 -4.077 11.705 1.00 91.69 116 ILE A O 1
ATOM 910 N N . ALA A 1 117 ? 3.535 -3.922 13.849 1.00 90.19 117 ALA A N 1
ATOM 911 C CA . ALA A 1 117 ? 4.914 -3.544 13.548 1.00 90.19 117 ALA A CA 1
ATOM 912 C C . ALA A 1 117 ? 5.649 -4.636 12.752 1.00 90.19 117 ALA A C 1
ATOM 914 O O . ALA A 1 117 ? 6.256 -4.341 11.721 1.00 90.19 117 ALA A O 1
ATOM 915 N N . ALA A 1 118 ? 5.534 -5.899 13.172 1.00 93.25 118 ALA A N 1
ATOM 916 C CA . ALA A 1 118 ? 6.117 -7.037 12.464 1.00 93.25 118 ALA A CA 1
ATOM 917 C C . ALA A 1 118 ? 5.530 -7.190 11.050 1.00 93.25 118 ALA A C 1
ATOM 919 O O . ALA A 1 118 ? 6.271 -7.359 10.081 1.00 93.25 118 ALA A O 1
ATOM 920 N N . THR A 1 119 ? 4.209 -7.051 10.908 1.00 92.81 119 THR A N 1
ATOM 921 C CA . THR A 1 119 ? 3.533 -7.113 9.603 1.00 92.81 119 THR A CA 1
ATOM 922 C C . THR A 1 119 ? 3.987 -5.977 8.685 1.00 92.81 119 THR A C 1
ATOM 924 O O . THR A 1 119 ? 4.269 -6.207 7.509 1.00 92.81 119 THR A O 1
ATOM 927 N N . ASN A 1 120 ? 4.129 -4.760 9.217 1.00 89.88 120 ASN A N 1
ATOM 928 C CA . ASN A 1 120 ? 4.620 -3.607 8.464 1.00 89.88 120 ASN A CA 1
ATOM 929 C C . ASN A 1 120 ? 6.078 -3.777 8.026 1.00 89.88 120 ASN A C 1
ATOM 931 O O . ASN A 1 120 ? 6.419 -3.378 6.913 1.00 89.88 120 ASN A O 1
ATOM 935 N N . LEU A 1 121 ? 6.924 -4.403 8.849 1.00 88.69 121 LEU A N 1
ATOM 936 C CA . LEU A 1 121 ? 8.299 -4.728 8.471 1.00 88.69 121 LEU A CA 1
ATOM 937 C C . LEU A 1 121 ? 8.332 -5.709 7.292 1.00 88.69 121 LEU A C 1
ATOM 939 O O . LEU A 1 121 ? 9.008 -5.450 6.295 1.00 88.69 121 LEU A O 1
ATOM 943 N N . VAL A 1 122 ? 7.564 -6.799 7.370 1.00 91.75 122 VAL A N 1
ATOM 944 C CA . VAL A 1 122 ? 7.449 -7.776 6.273 1.00 91.75 122 VAL A CA 1
ATOM 945 C C . VAL A 1 122 ? 6.898 -7.110 5.010 1.00 91.75 122 VAL A C 1
ATOM 947 O O . VAL A 1 122 ? 7.434 -7.320 3.918 1.00 91.75 122 VAL A O 1
ATOM 950 N N . HIS A 1 123 ? 5.876 -6.260 5.147 1.00 89.88 123 HIS A N 1
ATOM 951 C CA . HIS A 1 123 ? 5.309 -5.498 4.036 1.00 89.88 123 HIS A CA 1
ATOM 952 C C . HIS A 1 123 ? 6.351 -4.581 3.385 1.00 89.88 123 HIS A C 1
ATOM 954 O O . HIS A 1 123 ? 6.491 -4.599 2.163 1.00 89.88 123 HIS A O 1
ATOM 960 N N . ALA A 1 124 ? 7.109 -3.816 4.174 1.00 87.25 124 ALA A N 1
ATOM 961 C CA . ALA A 1 124 ? 8.125 -2.893 3.672 1.00 87.25 124 ALA A CA 1
ATOM 962 C C . ALA A 1 124 ? 9.265 -3.629 2.952 1.00 87.25 124 ALA A C 1
ATOM 964 O O . ALA A 1 124 ? 9.631 -3.259 1.835 1.00 87.25 124 ALA A O 1
ATOM 965 N N . LEU A 1 125 ? 9.780 -4.713 3.541 1.00 87.75 125 LEU A N 1
ATOM 966 C CA . LEU A 1 125 ? 10.824 -5.535 2.926 1.00 87.75 125 LEU A CA 1
ATOM 967 C C . LEU A 1 125 ? 10.365 -6.127 1.592 1.00 87.75 125 LEU A C 1
ATOM 969 O O . LEU A 1 125 ? 11.061 -6.000 0.583 1.00 87.75 125 LEU A O 1
ATOM 973 N N . THR A 1 126 ? 9.172 -6.723 1.576 1.00 88.31 126 THR A N 1
ATOM 974 C CA . THR A 1 126 ? 8.587 -7.303 0.360 1.00 88.31 126 THR A CA 1
ATOM 975 C C . THR A 1 126 ? 8.344 -6.225 -0.692 1.00 88.31 126 THR A C 1
ATOM 977 O O . THR A 1 126 ? 8.613 -6.443 -1.873 1.00 88.31 126 THR A O 1
ATOM 980 N N . PHE A 1 127 ? 7.897 -5.039 -0.276 1.00 86.69 127 PHE A N 1
ATOM 981 C CA . PHE A 1 127 ? 7.661 -3.905 -1.160 1.00 86.69 127 PHE A CA 1
ATOM 982 C C . PHE A 1 127 ? 8.943 -3.443 -1.860 1.00 86.69 127 PHE A C 1
ATOM 984 O O . PHE A 1 127 ? 8.970 -3.411 -3.089 1.00 86.69 127 PHE A O 1
ATOM 991 N N . PHE A 1 128 ? 10.021 -3.140 -1.127 1.00 84.19 128 PHE A N 1
ATOM 992 C CA . PHE A 1 128 ? 11.269 -2.694 -1.762 1.00 84.19 128 PHE A CA 1
ATOM 993 C C . PHE A 1 128 ? 11.945 -3.808 -2.562 1.00 84.19 128 PHE A C 1
ATOM 995 O O . PHE A 1 128 ? 12.546 -3.542 -3.604 1.00 84.19 128 PHE A O 1
ATOM 1002 N N . HIS A 1 129 ? 11.816 -5.060 -2.116 1.00 85.19 129 HIS A N 1
ATOM 1003 C CA . HIS A 1 129 ? 12.287 -6.206 -2.885 1.00 85.19 129 HIS A CA 1
ATOM 1004 C C . HIS A 1 129 ? 11.554 -6.317 -4.229 1.00 85.19 129 HIS A C 1
ATOM 1006 O O . HIS A 1 129 ? 12.196 -6.495 -5.266 1.00 85.19 129 HIS A O 1
ATOM 1012 N N . THR A 1 130 ? 10.228 -6.157 -4.218 1.00 83.06 130 THR A N 1
ATOM 1013 C CA . THR A 1 130 ? 9.391 -6.133 -5.425 1.00 83.06 130 THR A CA 1
ATOM 1014 C C . THR A 1 130 ? 9.750 -4.939 -6.301 1.00 83.06 130 THR A C 1
ATOM 1016 O O . THR A 1 130 ? 9.941 -5.110 -7.495 1.00 83.06 130 THR A O 1
ATOM 1019 N N . LEU A 1 131 ? 9.927 -3.748 -5.728 1.00 82.00 131 LEU A N 1
ATOM 1020 C CA . LEU A 1 131 ? 10.259 -2.541 -6.485 1.00 82.00 131 LEU A CA 1
ATOM 1021 C C . LEU A 1 131 ? 11.588 -2.671 -7.249 1.00 82.00 131 LEU A C 1
ATOM 1023 O O . L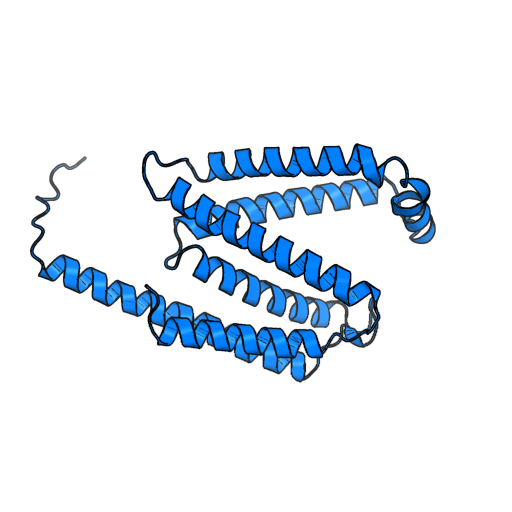EU A 1 131 ? 11.702 -2.170 -8.361 1.00 82.00 131 LEU A O 1
ATOM 1027 N N . ARG A 1 132 ? 12.578 -3.370 -6.677 1.00 77.75 132 ARG A N 1
ATOM 1028 C CA . ARG A 1 132 ? 13.880 -3.594 -7.324 1.00 77.75 132 ARG A CA 1
ATOM 1029 C C . ARG A 1 132 ? 13.852 -4.673 -8.410 1.00 77.75 132 ARG A C 1
ATOM 1031 O O . ARG A 1 132 ? 14.546 -4.523 -9.409 1.00 77.75 132 ARG A O 1
ATOM 1038 N N . HIS A 1 133 ? 13.137 -5.776 -8.190 1.00 78.31 133 HIS A N 1
ATOM 1039 C CA . HIS A 1 133 ? 13.210 -6.952 -9.072 1.00 78.31 133 HIS A CA 1
ATOM 1040 C C . HIS A 1 133 ? 12.041 -7.054 -10.052 1.00 78.31 133 HIS A C 1
ATOM 1042 O O . HIS A 1 133 ? 12.152 -7.734 -11.068 1.00 78.31 133 HIS A O 1
ATOM 1048 N N . PHE A 1 134 ? 10.910 -6.410 -9.763 1.00 75.12 134 PHE A N 1
ATOM 1049 C CA . PHE A 1 134 ? 9.711 -6.552 -10.571 1.00 75.12 134 PHE A CA 1
ATOM 1050 C C . PHE A 1 134 ? 9.709 -5.591 -11.754 1.00 75.12 134 PHE A C 1
ATOM 1052 O O . PHE A 1 134 ? 9.945 -4.385 -11.656 1.00 75.12 134 PHE A O 1
ATOM 1059 N N . HIS A 1 135 ? 9.388 -6.153 -12.906 1.00 67.50 135 HIS A N 1
ATOM 1060 C CA . HIS A 1 135 ? 9.372 -5.450 -14.169 1.00 67.50 135 HIS A CA 1
ATOM 1061 C C . HIS A 1 135 ? 8.164 -4.501 -14.220 1.00 67.50 135 HIS A C 1
ATOM 1063 O O . HIS A 1 135 ? 7.021 -4.916 -14.041 1.00 67.50 135 HIS A O 1
ATOM 1069 N N . GLY A 1 136 ? 8.415 -3.208 -14.439 1.00 69.88 136 GLY A N 1
ATOM 1070 C CA . GLY A 1 136 ? 7.381 -2.163 -14.419 1.00 69.88 136 GLY A CA 1
ATOM 1071 C C . GLY A 1 136 ? 7.457 -1.192 -13.235 1.00 69.88 136 GLY A C 1
ATOM 1072 O O . GLY A 1 136 ? 6.598 -0.311 -13.155 1.00 69.88 136 GLY A O 1
ATOM 1073 N N . GLY A 1 137 ? 8.463 -1.334 -12.362 1.00 80.44 137 GLY A N 1
ATOM 1074 C CA . GLY A 1 137 ? 8.890 -0.300 -11.413 1.00 80.44 137 GLY A CA 1
ATOM 1075 C C . GLY A 1 137 ? 7.790 0.190 -10.470 1.00 80.44 137 GLY A C 1
ATOM 1076 O O . GLY A 1 137 ? 6.878 -0.559 -10.092 1.00 80.44 137 GLY A O 1
ATOM 1077 N N . ALA A 1 138 ? 7.845 1.475 -10.119 1.00 81.44 138 ALA A N 1
ATOM 1078 C CA . ALA A 1 138 ? 6.891 2.128 -9.225 1.00 81.44 138 ALA A CA 1
ATOM 1079 C C . ALA A 1 138 ? 5.430 2.025 -9.704 1.00 81.44 138 ALA A C 1
ATOM 1081 O O . ALA A 1 138 ? 4.519 1.887 -8.885 1.00 81.44 138 ALA A O 1
ATOM 1082 N N . THR A 1 139 ? 5.182 2.034 -11.019 1.00 83.56 139 THR A N 1
ATOM 1083 C CA . THR A 1 139 ? 3.823 1.934 -11.581 1.00 83.56 139 THR A CA 1
ATOM 1084 C C . THR A 1 139 ? 3.204 0.560 -11.328 1.00 83.56 139 THR A C 1
ATOM 1086 O O . THR A 1 139 ? 2.055 0.480 -10.890 1.00 83.56 139 THR A O 1
ATOM 1089 N N . SER A 1 140 ? 3.964 -0.523 -11.529 1.00 84.06 140 SER A N 1
ATOM 1090 C CA . SER A 1 140 ? 3.493 -1.881 -11.217 1.00 84.06 140 SER A CA 1
ATOM 1091 C C . SER A 1 140 ? 3.195 -2.036 -9.722 1.00 84.06 140 SER A C 1
ATOM 1093 O O . SER A 1 140 ? 2.146 -2.554 -9.337 1.00 84.06 140 SER A O 1
ATOM 1095 N N . ALA A 1 141 ? 4.066 -1.492 -8.865 1.00 85.38 141 ALA A N 1
ATOM 1096 C CA . ALA A 1 141 ? 3.869 -1.508 -7.418 1.00 85.38 141 ALA A CA 1
ATOM 1097 C C . ALA A 1 141 ? 2.596 -0.748 -6.982 1.00 85.38 141 ALA A C 1
ATOM 1099 O O . ALA A 1 141 ? 1.890 -1.188 -6.070 1.00 85.38 141 ALA A O 1
ATOM 1100 N N . GLY A 1 142 ? 2.264 0.357 -7.658 1.00 84.31 142 GLY A N 1
ATOM 1101 C CA . GLY A 1 142 ? 1.006 1.081 -7.460 1.00 84.31 142 GLY A CA 1
ATOM 1102 C C . GLY A 1 142 ? -0.228 0.246 -7.821 1.00 84.31 142 GLY A C 1
ATOM 1103 O O . GLY A 1 142 ? -1.174 0.174 -7.036 1.00 84.31 142 GLY A O 1
ATOM 1104 N N . LEU A 1 143 ? -0.200 -0.452 -8.960 1.00 88.19 143 LEU A N 1
ATOM 1105 C CA . LEU A 1 143 ? -1.295 -1.333 -9.388 1.00 88.19 143 LEU A CA 1
ATOM 1106 C C . LEU A 1 143 ? -1.485 -2.525 -8.438 1.00 88.19 143 LEU A C 1
ATOM 1108 O O . LEU A 1 143 ? -2.619 -2.860 -8.094 1.00 88.19 143 LEU A O 1
ATOM 1112 N N . MET A 1 144 ? -0.390 -3.111 -7.944 1.00 86.00 144 MET A N 1
ATOM 1113 C CA . MET A 1 144 ? -0.428 -4.169 -6.925 1.00 86.00 144 MET A CA 1
ATOM 1114 C C . MET A 1 144 ? -1.081 -3.701 -5.623 1.00 86.00 144 MET A C 1
ATOM 1116 O O . MET A 1 144 ? -1.856 -4.443 -5.024 1.00 86.00 144 MET A O 1
ATOM 1120 N N . LYS A 1 145 ? -0.825 -2.461 -5.193 1.00 86.50 145 LYS A N 1
ATOM 1121 C CA . LYS A 1 145 ? -1.495 -1.878 -4.018 1.00 86.50 145 LYS A CA 1
ATOM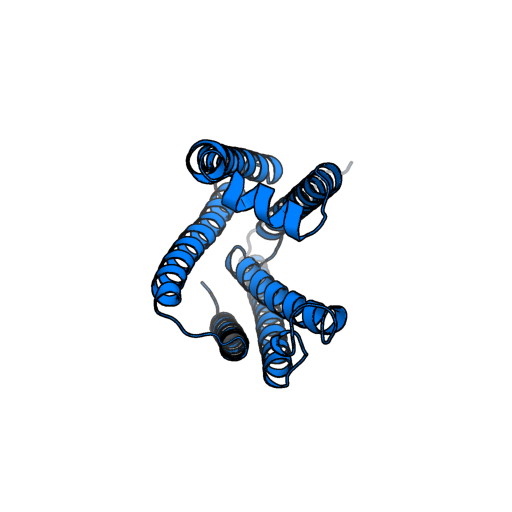 1122 C C . LYS A 1 145 ? -2.986 -1.664 -4.248 1.00 86.50 145 LYS A C 1
ATOM 1124 O O . LYS A 1 145 ? -3.773 -1.908 -3.337 1.00 86.50 145 LYS A O 1
ATOM 1129 N N . GLY A 1 146 ? -3.372 -1.269 -5.461 1.00 85.25 146 GLY A N 1
ATOM 1130 C CA . GLY A 1 146 ? -4.775 -1.231 -5.875 1.00 85.25 146 GLY A CA 1
ATOM 1131 C C . GLY A 1 146 ? -5.436 -2.604 -5.742 1.00 85.25 146 GLY A C 1
ATOM 1132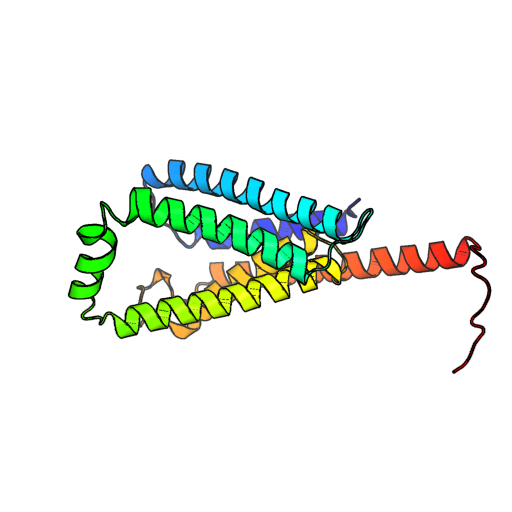 O O . GLY A 1 146 ? -6.461 -2.724 -5.076 1.00 85.25 146 GLY A O 1
ATOM 1133 N N . LEU A 1 147 ? -4.808 -3.654 -6.282 1.00 88.62 147 LEU A N 1
ATOM 1134 C CA . LEU A 1 147 ? -5.296 -5.031 -6.152 1.00 88.62 147 LEU A CA 1
ATOM 1135 C C . LEU A 1 147 ? -5.399 -5.474 -4.688 1.00 88.62 147 LEU A C 1
ATOM 1137 O O . LEU A 1 147 ? -6.426 -6.016 -4.281 1.00 88.62 147 LEU A O 1
ATOM 1141 N N . GLN A 1 148 ? -4.364 -5.203 -3.889 1.00 90.38 148 GLN A N 1
ATOM 1142 C CA . GLN A 1 148 ? -4.347 -5.505 -2.460 1.00 90.38 148 GLN A CA 1
ATOM 1143 C C . GLN A 1 148 ? -5.538 -4.857 -1.743 1.00 90.38 148 GLN A C 1
ATOM 1145 O O . GLN A 1 148 ? -6.187 -5.518 -0.936 1.00 90.38 148 GLN A O 1
ATOM 1150 N N . ALA A 1 149 ? -5.860 -3.596 -2.050 1.00 88.00 149 ALA A N 1
ATOM 1151 C CA . ALA A 1 149 ? -6.992 -2.903 -1.441 1.00 88.00 149 ALA A CA 1
ATOM 1152 C C . ALA A 1 149 ? -8.327 -3.613 -1.726 1.00 88.00 149 ALA A C 1
ATOM 1154 O O . ALA A 1 149 ? -9.122 -3.813 -0.804 1.00 88.00 149 ALA A O 1
ATOM 1155 N N . VAL A 1 150 ? -8.561 -4.052 -2.969 1.00 87.69 150 VAL A N 1
ATOM 1156 C CA . VAL A 1 150 ? -9.810 -4.749 -3.319 1.00 87.69 150 VAL A CA 1
ATOM 1157 C C . VAL A 1 150 ? -9.874 -6.150 -2.708 1.00 87.69 150 VAL A C 1
ATOM 1159 O O . VAL A 1 150 ? -10.924 -6.551 -2.205 1.00 87.69 150 VAL A O 1
ATOM 1162 N N . LEU A 1 151 ? -8.754 -6.877 -2.681 1.00 87.75 151 LEU A N 1
ATOM 1163 C CA . LEU A 1 151 ? -8.677 -8.199 -2.051 1.00 87.75 151 LEU A CA 1
ATOM 1164 C C . LEU A 1 151 ? -8.917 -8.134 -0.544 1.00 87.75 151 LEU A C 1
ATOM 1166 O O . LEU A 1 151 ? -9.642 -8.973 -0.006 1.00 87.75 151 LEU A O 1
ATOM 1170 N N . ILE A 1 152 ? -8.351 -7.133 0.137 1.00 88.75 152 ILE A N 1
ATOM 1171 C CA . ILE A 1 152 ? -8.609 -6.910 1.563 1.00 88.75 152 ILE A CA 1
ATOM 1172 C C . ILE A 1 152 ? -10.098 -6.668 1.772 1.00 88.75 152 ILE A C 1
ATOM 1174 O O . ILE A 1 152 ? -10.688 -7.313 2.628 1.00 88.75 152 ILE A O 1
ATOM 1178 N N . PHE A 1 153 ? -10.721 -5.818 0.958 1.00 84.44 153 PHE A N 1
ATOM 1179 C CA . PHE A 1 153 ? -12.140 -5.514 1.098 1.00 84.44 153 PHE A CA 1
ATOM 1180 C C . PHE A 1 153 ? -13.054 -6.726 0.847 1.00 84.44 153 PHE A C 1
ATOM 1182 O O . PHE A 1 153 ? -14.052 -6.917 1.546 1.00 84.44 153 PHE A O 1
ATOM 1189 N N . ALA A 1 154 ? -12.701 -7.581 -0.116 1.00 86.12 154 ALA A N 1
ATOM 1190 C CA . ALA A 1 154 ? -13.382 -8.854 -0.338 1.00 86.12 154 ALA A CA 1
ATOM 1191 C C . ALA A 1 154 ? -13.196 -9.810 0.854 1.00 86.12 154 ALA A C 1
ATOM 1193 O O . ALA A 1 154 ? -14.160 -10.396 1.344 1.00 86.12 154 ALA A O 1
ATOM 1194 N N . THR A 1 155 ? -11.973 -9.916 1.372 1.00 87.75 155 THR A N 1
ATOM 1195 C CA . THR A 1 155 ? -11.643 -10.786 2.510 1.00 87.75 155 THR A CA 1
ATOM 1196 C C . THR A 1 155 ? -12.358 -10.331 3.779 1.00 87.75 155 THR A C 1
ATOM 1198 O O . THR A 1 155 ? -12.945 -11.147 4.489 1.00 87.75 155 THR A O 1
ATOM 1201 N N . THR A 1 156 ? -12.383 -9.025 4.051 1.00 86.69 156 THR A N 1
ATOM 1202 C CA . THR A 1 156 ? -13.113 -8.479 5.198 1.00 86.69 156 THR A CA 1
ATOM 1203 C C . THR A 1 156 ? -14.605 -8.741 5.072 1.00 86.69 156 THR A C 1
ATOM 1205 O O . THR A 1 156 ? -15.242 -9.039 6.077 1.00 86.69 156 THR A O 1
ATOM 1208 N N . ALA A 1 157 ? -15.156 -8.712 3.856 1.00 85.44 157 ALA A N 1
ATOM 1209 C CA . ALA A 1 157 ? -16.550 -9.068 3.642 1.00 85.44 157 ALA A CA 1
ATOM 1210 C C . ALA A 1 157 ? -16.841 -10.534 3.976 1.00 85.44 157 ALA A C 1
ATOM 1212 O O . ALA A 1 157 ? -17.824 -10.815 4.653 1.00 85.44 157 ALA A O 1
ATOM 1213 N N . VAL A 1 158 ? -15.971 -11.462 3.580 1.00 86.19 158 VAL A N 1
ATOM 1214 C CA . VAL A 1 158 ? -16.140 -12.889 3.903 1.00 86.19 158 VAL A CA 1
ATOM 1215 C C . VAL A 1 158 ? -16.014 -13.147 5.408 1.00 86.19 158 VAL A C 1
ATOM 1217 O O . VAL A 1 158 ? -16.789 -13.912 5.976 1.00 86.19 158 VAL A O 1
ATOM 1220 N N . ILE A 1 159 ? -15.049 -12.506 6.072 1.00 87.81 159 ILE A N 1
ATOM 1221 C CA . ILE A 1 159 ? -14.742 -12.785 7.482 1.00 87.81 159 ILE A CA 1
ATOM 1222 C C . ILE A 1 159 ? -15.722 -12.089 8.436 1.00 87.81 159 ILE A C 1
ATOM 1224 O O . ILE A 1 159 ? -16.132 -12.690 9.437 1.00 87.81 159 ILE A O 1
ATOM 1228 N N . PHE A 1 160 ? -16.076 -10.831 8.155 1.00 84.69 160 PHE A N 1
ATOM 1229 C CA . PHE A 1 160 ? -16.749 -9.944 9.109 1.00 84.69 160 PHE A CA 1
ATOM 1230 C C . PHE A 1 160 ? -18.208 -9.616 8.778 1.00 84.69 160 PHE A C 1
ATOM 1232 O O . PHE A 1 160 ? -18.887 -9.060 9.648 1.00 84.69 160 PHE A O 1
ATOM 1239 N N . CYS A 1 161 ? -18.717 -9.972 7.592 1.00 83.62 161 CYS A N 1
ATOM 1240 C CA . CYS A 1 161 ? -20.129 -9.757 7.258 1.00 83.62 161 CYS A CA 1
ATOM 1241 C C . CYS A 1 161 ? -21.046 -10.375 8.322 1.00 83.62 161 CYS A C 1
ATOM 1243 O O . CYS A 1 161 ? -20.870 -11.524 8.729 1.00 83.62 161 CYS A O 1
ATOM 1245 N N . GLY A 1 162 ? -21.994 -9.575 8.815 1.00 74.56 162 GLY A N 1
ATOM 1246 C CA . GLY A 1 162 ? -22.962 -9.991 9.832 1.00 74.56 162 GLY A CA 1
ATOM 1247 C C . GLY A 1 162 ? -22.392 -10.236 11.237 1.00 74.56 162 GLY A C 1
ATOM 1248 O O . GLY A 1 162 ? -23.162 -10.567 12.132 1.00 74.56 162 GLY A O 1
ATOM 1249 N N . LYS A 1 163 ? -21.078 -10.067 11.462 1.00 74.88 163 LYS A N 1
ATOM 1250 C CA . LYS A 1 163 ? -20.437 -10.281 12.776 1.00 74.88 163 LYS A CA 1
ATOM 1251 C C . LYS A 1 163 ? -20.036 -8.976 13.457 1.00 74.88 163 LYS A C 1
ATOM 1253 O O . LYS A 1 163 ? -20.484 -8.686 14.560 1.00 74.88 163 LYS A O 1
ATOM 1258 N N . ARG A 1 164 ? -19.144 -8.205 12.827 1.00 63.06 164 ARG A N 1
ATOM 1259 C CA . ARG A 1 164 ? -18.591 -6.948 13.361 1.00 63.06 164 ARG A CA 1
ATOM 1260 C C . ARG A 1 164 ? -18.434 -5.958 12.206 1.00 63.06 164 ARG A C 1
ATOM 1262 O O . ARG A 1 164 ? -17.617 -6.195 11.327 1.00 63.06 164 ARG A O 1
ATOM 1269 N N . GLY A 1 165 ? -19.211 -4.871 12.214 1.00 63.06 165 GLY A N 1
ATOM 1270 C CA . GLY A 1 165 ? -19.142 -3.807 11.197 1.00 63.06 165 GLY A CA 1
ATOM 1271 C C . GLY A 1 165 ? -20.365 -3.663 10.281 1.00 63.06 165 GLY A C 1
ATOM 1272 O O . GLY A 1 165 ? -20.215 -3.187 9.167 1.00 63.06 165 GLY A O 1
ATOM 1273 N N . GLY A 1 166 ? -21.556 -4.087 10.717 1.00 69.19 166 GLY A N 1
ATOM 1274 C CA . GLY A 1 166 ? -22.803 -3.783 10.004 1.00 69.19 166 GLY A CA 1
ATOM 1275 C C . GLY A 1 166 ? -22.964 -4.462 8.636 1.00 69.19 166 GLY A C 1
ATOM 1276 O O . GLY A 1 166 ? -22.254 -5.411 8.290 1.00 69.19 166 GLY A O 1
ATOM 1277 N N . GLN A 1 167 ? -23.950 -3.992 7.867 1.00 68.06 167 GLN A N 1
ATOM 1278 C CA . GLN A 1 167 ? -24.272 -4.492 6.519 1.00 68.06 167 GLN A CA 1
ATOM 1279 C C . GLN A 1 167 ? -23.291 -3.949 5.466 1.00 68.06 167 GLN A C 1
ATOM 1281 O O . GLN A 1 167 ? -23.069 -4.569 4.427 1.00 68.06 167 GLN A O 1
ATOM 1286 N N . GLU A 1 168 ? -22.635 -2.826 5.752 1.00 69.81 168 GLU A N 1
ATOM 1287 C CA . GLU A 1 168 ? -21.633 -2.182 4.904 1.00 69.81 168 GLU A CA 1
ATOM 1288 C C . GLU A 1 168 ? -20.379 -3.041 4.684 1.00 69.81 168 GLU A C 1
ATOM 1290 O O . GLU A 1 168 ? -19.701 -2.896 3.662 1.00 69.81 168 GLU A O 1
ATOM 1295 N N . MET A 1 169 ? -20.087 -3.983 5.587 1.00 72.19 169 MET A N 1
ATOM 1296 C CA . MET A 1 169 ? -18.999 -4.948 5.413 1.00 72.19 169 MET A CA 1
ATOM 1297 C C . MET A 1 169 ? -19.393 -6.108 4.501 1.00 72.19 169 MET A C 1
ATOM 1299 O O . MET A 1 169 ? -18.508 -6.724 3.921 1.00 72.19 169 MET A O 1
ATOM 1303 N N . CYS A 1 170 ? -20.681 -6.376 4.279 1.00 81.69 170 CYS A N 1
ATOM 1304 C CA . CYS A 1 170 ? -21.122 -7.509 3.472 1.00 81.69 170 CYS A CA 1
ATOM 1305 C C . CYS A 1 170 ? -20.771 -7.377 1.988 1.00 81.69 170 CYS A C 1
ATOM 1307 O O . CYS A 1 170 ? -20.543 -6.284 1.454 1.00 81.69 170 CYS A O 1
ATOM 1309 N N . PHE A 1 171 ? -20.652 -8.525 1.323 1.00 80.94 171 PHE A N 1
ATOM 1310 C CA . PHE A 1 171 ? -20.289 -8.580 -0.085 1.00 80.94 171 PHE A CA 1
ATOM 1311 C C . PHE A 1 171 ? -21.467 -8.080 -0.929 1.00 80.94 171 PHE A C 1
ATOM 1313 O O . PHE A 1 171 ? -22.594 -8.528 -0.756 1.00 80.94 171 PHE A O 1
ATOM 1320 N N . SER A 1 172 ? -21.212 -7.126 -1.820 1.00 84.69 172 SER A N 1
ATOM 1321 C CA . SER A 1 172 ? -22.226 -6.520 -2.687 1.00 84.69 172 SER A CA 1
ATOM 1322 C C . SER A 1 172 ? -21.784 -6.642 -4.138 1.00 84.69 172 SER A C 1
ATOM 1324 O O . SER A 1 172 ? -20.587 -6.747 -4.424 1.00 84.69 172 SER A O 1
ATOM 1326 N N . PHE A 1 173 ? -22.746 -6.608 -5.057 1.00 86.81 173 PHE A N 1
ATOM 1327 C CA . PHE A 1 173 ? -22.491 -6.721 -6.488 1.00 86.81 173 PHE A CA 1
ATOM 1328 C C . PHE A 1 173 ? -21.479 -5.676 -6.984 1.00 86.81 173 PHE A C 1
ATOM 1330 O O . PHE A 1 173 ? -20.572 -6.007 -7.742 1.00 86.81 173 PHE A O 1
ATOM 1337 N N . SER A 1 174 ? -21.534 -4.442 -6.474 1.00 85.50 174 SER A N 1
ATOM 1338 C CA . SER A 1 174 ? -20.564 -3.392 -6.819 1.00 85.50 174 SER A CA 1
ATOM 1339 C C . SER A 1 174 ? -19.133 -3.728 -6.379 1.00 85.50 174 SER A C 1
ATOM 1341 O O . SER A 1 174 ? -18.171 -3.389 -7.070 1.00 85.50 174 SER A O 1
ATOM 1343 N N . LYS A 1 175 ? -18.977 -4.436 -5.251 1.00 86.44 175 LYS A N 1
ATOM 1344 C CA . LYS A 1 175 ? -17.672 -4.886 -4.737 1.00 86.44 175 LYS A CA 1
ATOM 1345 C C . LYS A 1 175 ? -17.107 -6.011 -5.601 1.00 86.44 175 LYS A C 1
ATOM 1347 O O . LYS A 1 175 ? -15.920 -5.995 -5.918 1.00 86.44 175 LYS A O 1
ATOM 1352 N N . LEU A 1 176 ? -17.968 -6.942 -6.020 1.00 89.38 176 LEU A N 1
ATOM 1353 C CA . LEU A 1 176 ? -17.611 -8.007 -6.958 1.00 89.38 176 LEU A CA 1
ATOM 1354 C C . LEU A 1 176 ? -17.174 -7.434 -8.308 1.00 89.38 176 LEU A C 1
ATOM 1356 O O . LEU A 1 176 ? -16.120 -7.799 -8.819 1.00 89.38 176 LEU A O 1
ATOM 1360 N N . LEU A 1 177 ? -17.958 -6.507 -8.860 1.00 91.56 177 LEU A N 1
ATOM 1361 C CA . LEU A 1 177 ? -17.653 -5.871 -10.137 1.00 91.56 177 LEU A CA 1
ATOM 1362 C C . LEU A 1 177 ? -16.319 -5.117 -10.077 1.00 91.56 177 LEU A C 1
ATOM 1364 O O . LEU A 1 177 ? -15.487 -5.262 -10.969 1.00 91.56 177 LEU A O 1
ATOM 1368 N N . SER A 1 178 ? -16.081 -4.369 -8.997 1.00 90.56 178 SER A N 1
ATOM 1369 C CA . SER A 1 178 ? -14.797 -3.707 -8.760 1.00 90.56 178 SER A CA 1
ATOM 1370 C C . SER A 1 178 ? -13.625 -4.696 -8.716 1.00 90.56 178 SER A C 1
ATOM 1372 O O . SER A 1 178 ? -12.615 -4.463 -9.381 1.00 90.56 178 SER A O 1
ATOM 1374 N N . LEU A 1 179 ? -13.769 -5.818 -7.999 1.00 91.12 179 LEU A N 1
ATOM 1375 C CA . LEU A 1 179 ? -12.753 -6.872 -7.939 1.00 91.12 179 LEU A CA 1
ATOM 1376 C C . LEU A 1 179 ? -12.417 -7.409 -9.328 1.00 91.12 179 LEU A C 1
ATOM 1378 O O . LEU A 1 179 ? -11.244 -7.439 -9.692 1.00 91.12 179 LEU A O 1
ATOM 1382 N N . LEU A 1 180 ? -13.426 -7.762 -10.124 1.00 94.06 180 LEU A N 1
ATOM 1383 C CA . LEU A 1 180 ? -13.212 -8.283 -11.474 1.00 94.06 180 LEU A CA 1
ATOM 1384 C C . LEU A 1 180 ? -12.506 -7.263 -12.376 1.00 94.06 180 LEU A C 1
ATOM 1386 O O . LEU A 1 180 ? -11.541 -7.614 -13.056 1.00 94.06 180 LEU A O 1
ATOM 1390 N N . ILE A 1 181 ? -12.934 -5.997 -12.343 1.00 94.12 181 ILE A N 1
ATOM 1391 C CA . ILE A 1 181 ? -12.342 -4.920 -13.150 1.00 94.12 181 ILE A CA 1
ATOM 1392 C C . ILE A 1 181 ? -10.882 -4.672 -12.752 1.00 94.12 181 ILE A C 1
ATOM 1394 O O . ILE A 1 181 ? -10.011 -4.595 -13.621 1.00 94.12 181 ILE A O 1
ATOM 1398 N N . VAL A 1 182 ? -10.590 -4.569 -11.451 1.00 92.94 182 VAL A N 1
ATOM 1399 C CA . VAL A 1 182 ? -9.225 -4.321 -10.963 1.00 92.94 182 VAL A CA 1
ATOM 1400 C C . VAL A 1 182 ? -8.317 -5.514 -11.251 1.00 92.94 182 VAL A C 1
ATOM 1402 O O . VAL A 1 182 ? -7.219 -5.318 -11.772 1.00 92.94 182 VAL A O 1
ATOM 1405 N N . SER A 1 183 ? -8.766 -6.744 -10.987 1.00 93.44 183 SER A N 1
ATOM 1406 C CA . SER A 1 183 ? -8.004 -7.958 -11.306 1.00 93.44 183 SER A CA 1
ATOM 1407 C C . SER A 1 183 ? -7.706 -8.066 -12.802 1.00 93.44 183 SER A C 1
ATOM 1409 O O . SER A 1 183 ? -6.567 -8.358 -13.175 1.00 93.44 183 SER A O 1
ATOM 1411 N N . PHE A 1 184 ? -8.685 -7.766 -13.661 1.00 94.62 184 PHE A N 1
ATOM 1412 C CA . PHE A 1 184 ? -8.490 -7.746 -15.109 1.00 94.62 184 PHE A CA 1
ATOM 1413 C C . PHE A 1 184 ? -7.479 -6.676 -15.543 1.00 94.62 184 PHE A C 1
ATOM 1415 O O . PHE A 1 184 ? -6.530 -6.989 -16.261 1.00 94.62 184 PHE A O 1
ATOM 1422 N N . GLY A 1 185 ? -7.629 -5.431 -15.078 1.00 92.44 185 GLY A N 1
ATOM 1423 C CA . GLY A 1 185 ? -6.717 -4.339 -15.431 1.00 92.44 185 GLY A CA 1
ATOM 1424 C C . GLY A 1 185 ? -5.275 -4.605 -14.988 1.00 92.44 185 GLY A C 1
ATOM 1425 O O . GLY A 1 185 ? -4.330 -4.356 -15.735 1.00 92.44 185 GLY A O 1
ATOM 1426 N N . VAL A 1 186 ? -5.091 -5.195 -13.807 1.00 92.00 186 VAL A N 1
ATOM 1427 C CA . VAL A 1 186 ? -3.773 -5.605 -13.308 1.00 92.00 186 VAL A CA 1
ATOM 1428 C C . VAL A 1 186 ? -3.160 -6.715 -14.168 1.00 92.00 186 VAL A C 1
ATOM 1430 O O . VAL A 1 186 ? -1.988 -6.621 -14.542 1.00 92.00 186 VAL A O 1
ATOM 1433 N N . GLY A 1 187 ? -3.943 -7.740 -14.519 1.00 91.19 187 GLY A N 1
ATOM 1434 C CA . GLY A 1 187 ? -3.496 -8.818 -15.404 1.00 91.19 187 GLY A CA 1
ATOM 1435 C C . GLY A 1 187 ? -3.098 -8.302 -16.789 1.00 91.19 187 GLY A C 1
ATOM 1436 O O . GLY A 1 187 ? -2.032 -8.650 -17.302 1.00 91.19 187 GLY A O 1
ATOM 1437 N N . LEU A 1 188 ? -3.901 -7.397 -17.355 1.00 92.69 188 LEU A N 1
ATOM 1438 C CA . LEU A 1 188 ? -3.627 -6.762 -18.642 1.00 92.69 188 LEU A CA 1
ATOM 1439 C C . LEU A 1 188 ? -2.339 -5.928 -18.608 1.00 92.69 188 LEU A C 1
ATOM 1441 O O . LEU A 1 188 ? -1.528 -6.013 -19.534 1.00 92.69 188 LEU A O 1
ATOM 1445 N N . TYR A 1 189 ? -2.102 -5.182 -17.524 1.00 90.75 189 TYR A N 1
ATOM 1446 C CA . TYR A 1 189 ? -0.862 -4.427 -17.348 1.00 90.75 189 TYR A CA 1
ATOM 1447 C C . TYR A 1 189 ? 0.359 -5.349 -17.275 1.00 90.75 189 TYR A C 1
ATOM 1449 O O . TYR A 1 189 ? 1.382 -5.075 -17.914 1.00 90.75 189 TYR A O 1
ATOM 1457 N N . GLY A 1 190 ? 0.260 -6.447 -16.520 1.00 87.94 190 GLY A N 1
ATOM 1458 C CA . GLY A 1 190 ? 1.320 -7.451 -16.414 1.00 87.94 190 GLY A CA 1
ATOM 1459 C C . GLY A 1 190 ? 1.664 -8.059 -17.775 1.00 87.94 190 GLY A C 1
ATOM 1460 O O . GLY A 1 190 ? 2.832 -8.075 -18.175 1.00 87.94 190 GLY A O 1
ATOM 1461 N N . TRP A 1 191 ? 0.642 -8.455 -18.537 1.00 89.12 191 TRP A N 1
ATOM 1462 C CA . TRP A 1 191 ? 0.802 -8.985 -19.892 1.00 89.12 191 TRP A CA 1
ATOM 1463 C C . TRP A 1 191 ? 1.444 -7.969 -20.851 1.00 89.12 191 TRP A C 1
ATOM 1465 O O . TRP A 1 191 ? 2.430 -8.281 -21.527 1.00 89.12 191 TRP A O 1
ATOM 1475 N N . ALA A 1 192 ? 0.949 -6.728 -20.872 1.00 88.19 192 ALA A N 1
ATOM 1476 C CA . ALA A 1 192 ? 1.488 -5.668 -21.725 1.00 88.19 192 ALA A CA 1
ATOM 1477 C C . ALA A 1 192 ? 2.954 -5.337 -21.386 1.00 88.19 192 ALA A C 1
ATOM 1479 O O . ALA A 1 192 ? 3.766 -5.079 -22.282 1.00 88.19 192 ALA A O 1
ATOM 1480 N N . THR A 1 193 ? 3.306 -5.378 -20.099 1.00 86.56 193 THR A N 1
ATOM 1481 C CA . THR A 1 193 ? 4.672 -5.134 -19.615 1.00 86.56 193 THR A CA 1
ATOM 1482 C C . THR A 1 193 ? 5.624 -6.249 -20.045 1.00 86.56 193 THR A C 1
ATOM 1484 O O . THR A 1 193 ? 6.691 -5.953 -20.587 1.00 86.56 193 THR A O 1
ATOM 1487 N N . SER A 1 194 ? 5.216 -7.514 -19.897 1.00 83.25 194 SER A N 1
ATOM 1488 C CA . SER A 1 194 ? 5.995 -8.675 -20.351 1.00 83.25 194 SER A CA 1
ATOM 1489 C C . SER A 1 194 ? 6.276 -8.615 -21.861 1.00 83.25 194 SER A C 1
ATOM 1491 O O . SER A 1 194 ? 7.423 -8.741 -22.299 1.00 83.25 194 SER A O 1
ATOM 1493 N N . ARG A 1 195 ? 5.260 -8.288 -22.671 1.00 82.69 195 ARG A N 1
ATOM 1494 C CA . ARG A 1 195 ? 5.397 -8.193 -24.134 1.00 82.69 195 ARG A CA 1
ATOM 1495 C C . ARG A 1 195 ? 6.294 -7.033 -24.588 1.00 82.69 195 ARG A C 1
ATOM 1497 O O . ARG A 1 195 ? 7.097 -7.190 -25.513 1.00 82.69 195 ARG A O 1
ATOM 1504 N N . SER A 1 196 ? 6.200 -5.876 -23.927 1.00 77.06 196 SER A N 1
ATOM 1505 C CA . SER A 1 196 ? 7.074 -4.720 -24.200 1.00 77.06 196 SER A CA 1
ATOM 1506 C C . SER A 1 196 ? 8.552 -5.039 -23.945 1.00 77.06 196 SER A C 1
ATOM 1508 O O . SER A 1 196 ? 9.432 -4.521 -24.637 1.00 77.06 196 SER A O 1
ATOM 1510 N N . GLN A 1 197 ? 8.840 -5.895 -22.967 1.00 69.06 197 GLN A N 1
ATOM 1511 C CA . GLN A 1 197 ? 10.205 -6.301 -22.651 1.00 69.06 197 GLN A CA 1
ATOM 1512 C C . GLN A 1 197 ? 10.739 -7.396 -23.566 1.00 69.06 197 GLN A C 1
ATOM 1514 O O . GLN A 1 197 ? 11.879 -7.271 -24.005 1.00 69.06 197 GLN A O 1
ATOM 1519 N N . GLY A 1 198 ? 9.931 -8.403 -23.916 1.00 63.91 198 GLY A N 1
ATOM 1520 C CA . GLY A 1 198 ? 10.328 -9.409 -24.910 1.00 63.91 198 GLY A CA 1
ATOM 1521 C C . GLY A 1 198 ? 10.739 -8.759 -26.233 1.00 63.91 198 GLY A C 1
ATOM 1522 O O . GLY A 1 198 ? 11.779 -9.083 -26.797 1.00 63.91 198 GLY A O 1
ATOM 1523 N N . THR A 1 199 ? 10.001 -7.726 -26.649 1.00 60.69 199 THR A N 1
ATOM 1524 C CA . THR A 1 199 ? 10.345 -6.917 -27.828 1.00 60.69 199 THR A CA 1
ATOM 1525 C C . THR A 1 199 ? 11.685 -6.190 -27.644 1.00 60.69 199 THR A C 1
ATOM 1527 O O . THR A 1 199 ? 12.551 -6.272 -28.508 1.00 60.69 199 THR A O 1
ATOM 1530 N N . ARG A 1 200 ? 11.918 -5.531 -26.497 1.00 58.66 200 ARG A N 1
ATOM 1531 C CA . ARG A 1 200 ? 13.194 -4.840 -26.213 1.00 58.66 200 ARG A CA 1
ATOM 1532 C C . ARG A 1 200 ? 14.402 -5.778 -26.144 1.00 58.66 200 ARG A C 1
ATOM 1534 O O . ARG A 1 200 ? 15.480 -5.380 -26.575 1.00 58.66 200 ARG A O 1
ATOM 1541 N N . HIS A 1 201 ? 14.237 -6.992 -25.624 1.00 57.50 201 HIS A N 1
ATOM 1542 C CA . HIS A 1 201 ? 15.320 -7.974 -25.548 1.00 57.50 201 HIS A CA 1
ATOM 1543 C C . HIS A 1 201 ? 15.698 -8.506 -26.937 1.00 57.50 201 HIS A C 1
ATOM 1545 O O . HIS A 1 201 ? 16.881 -8.631 -27.236 1.00 57.50 201 HIS A O 1
ATOM 1551 N N . ILE A 1 202 ? 14.707 -8.742 -27.806 1.00 57.03 202 ILE A N 1
ATOM 1552 C CA . ILE A 1 202 ? 14.936 -9.129 -29.207 1.00 57.03 202 ILE A CA 1
ATOM 1553 C C . ILE A 1 202 ? 15.679 -8.016 -29.953 1.00 57.03 202 ILE A C 1
ATOM 1555 O O . ILE A 1 202 ? 16.704 -8.288 -30.566 1.00 57.03 202 ILE A O 1
ATOM 1559 N N . PHE A 1 203 ? 15.242 -6.758 -29.828 1.00 54.66 203 PHE A N 1
ATOM 1560 C CA . PHE A 1 203 ? 15.937 -5.632 -30.461 1.00 54.66 203 PHE A CA 1
ATOM 1561 C C . PHE A 1 203 ? 17.369 -5.459 -29.946 1.00 54.66 203 PHE A C 1
ATOM 1563 O O . PHE A 1 203 ? 18.268 -5.262 -30.752 1.00 54.66 203 PHE A O 1
ATOM 1570 N N . LYS A 1 204 ? 17.619 -5.598 -28.636 1.00 53.31 204 LYS A N 1
ATOM 1571 C CA . LYS A 1 204 ? 18.985 -5.525 -28.091 1.00 53.31 204 LYS A CA 1
ATOM 1572 C C . LYS A 1 204 ? 19.888 -6.641 -28.639 1.00 53.31 204 LYS A C 1
ATOM 1574 O O . LYS A 1 204 ? 21.060 -6.391 -28.886 1.00 53.31 204 LYS A O 1
ATOM 1579 N N . ASN A 1 205 ? 19.334 -7.833 -28.870 1.00 51.53 205 ASN A N 1
ATOM 1580 C CA . ASN A 1 205 ? 20.064 -8.962 -29.448 1.00 51.53 205 ASN A CA 1
ATOM 1581 C C . ASN A 1 205 ? 20.292 -8.807 -30.967 1.00 51.53 205 ASN A C 1
ATOM 1583 O O . ASN A 1 205 ? 21.303 -9.258 -31.491 1.00 51.53 205 ASN A O 1
ATOM 1587 N N . SER A 1 206 ? 19.377 -8.140 -31.681 1.00 52.81 206 SER A N 1
ATOM 1588 C CA . SER A 1 206 ? 19.503 -7.852 -33.118 1.00 52.81 206 SER A CA 1
ATOM 1589 C C . SER A 1 206 ? 20.395 -6.647 -33.438 1.00 52.81 206 SER A C 1
ATOM 1591 O O . SER A 1 206 ? 20.895 -6.556 -34.554 1.00 52.81 206 SER A O 1
ATOM 1593 N N . SER A 1 207 ? 20.628 -5.743 -32.482 1.00 53.69 207 SER A N 1
ATOM 1594 C CA . SER A 1 207 ? 21.500 -4.571 -32.657 1.00 53.69 207 SER A CA 1
ATOM 1595 C C . SER A 1 207 ? 23.002 -4.865 -32.532 1.00 53.69 207 SER A C 1
ATOM 1597 O O . SER A 1 207 ? 23.790 -3.926 -32.569 1.00 53.69 207 SER A O 1
ATOM 1599 N N . GLY A 1 208 ? 23.415 -6.131 -32.402 1.00 50.19 208 GLY A N 1
ATOM 1600 C CA . GLY A 1 208 ? 24.824 -6.515 -32.525 1.00 50.19 208 GLY A CA 1
ATOM 1601 C C . GLY A 1 208 ? 25.756 -5.895 -31.482 1.00 50.19 208 GLY A C 1
ATOM 1602 O O . GLY A 1 208 ? 26.874 -5.522 -31.821 1.00 50.19 208 GLY A O 1
ATOM 1603 N N . ASP A 1 209 ? 25.331 -5.804 -30.220 1.00 41.41 209 ASP A N 1
ATOM 1604 C CA . ASP A 1 209 ? 26.274 -5.540 -29.132 1.00 41.41 209 ASP A CA 1
ATOM 1605 C C . ASP A 1 209 ? 26.974 -6.865 -28.799 1.00 41.41 209 ASP A C 1
ATOM 1607 O O . ASP A 1 209 ? 26.457 -7.719 -28.074 1.00 41.41 209 ASP A O 1
ATOM 1611 N N . PHE A 1 210 ? 28.124 -7.075 -29.436 1.00 39.50 210 PHE A N 1
ATOM 1612 C CA . PHE A 1 210 ? 29.023 -8.199 -29.210 1.00 39.50 210 PHE A CA 1
ATOM 1613 C C . PHE A 1 210 ? 29.589 -8.078 -27.788 1.00 39.50 210 PHE A C 1
ATOM 1615 O O . PHE A 1 210 ? 30.668 -7.530 -27.581 1.00 39.50 210 PHE A O 1
ATOM 1622 N N . THR A 1 211 ? 28.865 -8.556 -26.776 1.00 43.03 211 THR A N 1
ATOM 1623 C CA . THR A 1 211 ? 29.489 -8.834 -25.479 1.00 43.03 211 THR A CA 1
ATOM 1624 C C . THR A 1 211 ? 30.353 -10.080 -25.654 1.00 43.03 211 THR A C 1
ATOM 1626 O O . THR A 1 211 ? 29.796 -11.139 -25.964 1.00 43.03 211 THR A O 1
ATOM 1629 N N . PRO A 1 212 ? 31.687 -10.001 -25.493 1.00 36.91 212 PRO A N 1
ATOM 1630 C CA . PRO A 1 212 ? 32.533 -11.172 -25.604 1.00 36.91 212 PRO A CA 1
ATOM 1631 C C . PRO A 1 212 ? 32.187 -12.137 -24.475 1.00 36.91 212 PRO A C 1
ATOM 1633 O O . PRO A 1 212 ? 32.315 -11.799 -23.301 1.00 36.91 212 PRO A O 1
ATOM 1636 N N . SER A 1 213 ? 31.744 -13.321 -24.889 1.00 36.47 213 SER A N 1
ATOM 1637 C CA . SER A 1 213 ? 32.071 -14.624 -24.313 1.00 36.47 213 SER A CA 1
ATOM 1638 C C . SER A 1 213 ? 32.033 -14.760 -22.789 1.00 36.47 213 SER A C 1
ATOM 1640 O O . SER A 1 213 ? 32.925 -14.308 -22.069 1.00 36.47 213 SER A O 1
ATOM 1642 N N . GLU A 1 214 ? 31.097 -15.598 -22.347 1.00 45.56 214 GLU A N 1
ATOM 1643 C CA . GLU A 1 214 ? 31.414 -16.671 -21.406 1.00 45.56 214 GLU A CA 1
ATOM 1644 C C . GLU A 1 214 ? 32.861 -17.163 -21.598 1.00 45.56 214 GLU A C 1
ATOM 1646 O O . GLU A 1 214 ? 33.197 -17.764 -22.617 1.00 45.56 214 GLU A O 1
ATOM 1651 N N . ALA A 1 215 ? 33.726 -16.901 -20.620 1.00 39.03 215 ALA A N 1
ATOM 1652 C CA . ALA A 1 215 ? 34.984 -17.612 -20.449 1.00 39.03 215 ALA A CA 1
ATOM 1653 C C . ALA A 1 215 ? 35.435 -17.514 -18.985 1.00 39.03 215 ALA A C 1
ATOM 1655 O O . ALA A 1 215 ? 35.673 -16.416 -18.483 1.00 39.03 215 ALA A O 1
ATOM 1656 N N . ARG A 1 216 ? 35.639 -18.698 -18.384 1.00 34.44 216 ARG A N 1
ATOM 1657 C CA . ARG A 1 216 ? 36.030 -19.044 -16.994 1.00 34.44 216 ARG A CA 1
ATOM 1658 C C . ARG A 1 216 ? 34.813 -19.326 -16.101 1.00 34.44 216 ARG A C 1
ATOM 1660 O O . ARG A 1 216 ? 34.196 -18.398 -15.603 1.00 34.44 216 ARG A O 1
ATOM 1667 N N . LEU A 1 217 ? 34.309 -20.565 -15.991 1.00 37.09 217 LEU A N 1
ATOM 1668 C CA . LEU A 1 217 ? 34.954 -21.800 -15.484 1.00 37.09 217 LEU A CA 1
ATOM 1669 C C . LEU A 1 217 ? 35.748 -21.550 -14.192 1.00 37.09 217 LEU A C 1
ATOM 1671 O O . LEU A 1 217 ? 36.932 -21.222 -14.264 1.00 37.09 217 LEU A O 1
ATOM 1675 N N . VAL A 1 218 ? 35.064 -21.647 -13.046 1.00 39.41 218 VAL A N 1
ATOM 1676 C CA . VAL A 1 218 ? 35.192 -22.620 -11.928 1.00 39.41 218 VAL A CA 1
ATOM 1677 C C . VAL A 1 218 ? 34.379 -22.075 -10.754 1.00 39.41 218 VAL A C 1
ATOM 1679 O O . VAL A 1 218 ? 34.573 -20.890 -10.408 1.00 39.41 218 VAL A O 1
#

Radius of gyration: 22.32 Å; chains: 1; bounding box: 60×41×62 Å

Foldseek 3Di:
DDDPLLVVLVVLLVVLVVLVVVLQDDDDPVVVVVVVVVVVVVVVVLVLQVVLLCCQPDDPHDDLVRSLVVVVVVVVVVVVVCCVPPCVVCVCVPPVVVCVVVVHDPVRVVVVVVVVVVVVSVVSSVLSVCQHPPQPHSSLSVLVVSLVVLVVLVVQQVPPCPNPDPNSSHDDPSSVSSNVSSVVSSVSNSVSRVVVVVVVVVVVVVVPPCPDDDDDDD

Sequence (218 aa):
NLNIFQWFSVVVVFAGLLILKNSASNSGQKIVRGAILSFFGSALHALTYVLSEIVMTSGEKISVRANCFIQGIVACSAFILWQIYYTRPHFEQLIRTPMIQAQTTNICALFILVTIAATNLVHALTFFHTLRHFHGGATSAGLMKGLQAVLIFATTAVIFCGKRGGQEMCFSFSKLLSLLIVSFGVGLYGWATSRSQGTRHIFKNSSGDFTPSEARLV

Organism: NCBI:txid163516